Protein AF-A0A927X6R3-F1 (afdb_monomer_lite)

Secondary structure (DSSP, 8-state):
-PPPP---------HHHHHHHTTS--HHHHHHHHHHHTT-HHHHHHHHHHHHHHSTT-HHHHHHHHHHHHHTT-HHHHHHHHHHHHHHHHH-HHHH-GGGTHHHHHHHHHHHHHHHHHHHHTT-HHHHHHHHHHHHHHHH-STT---HHHHHHHHHHTT---------SHHHHHHHS--HHHHHHHHGGGB--TT----TT-EEE-TT--HHHHHHHHHHH-S-S--B--SSSEEEEEEEEEEEEEETTEEEEEEEEEEETTS--EEEEEEES--TTS-EEE-GGGGS----------HHHHHHHHH---

Foldseek 3Di:
DDDDDDDDDDDDDDPVVLVVLQPDQPVVQLVVLLVCCVQALPVSLVSLVVRCVSHVVPLQSLLVNLQSCLQLPVLVVSVVSLVVSVVVCVVDVCLVDCPVDPVSLVSVLSSLLSVLLSCQLVVVLVCSLVSCVVCVCSNVVDPPDDCPLSNLQSCLSVVNDDDPPPPVDLSSCCSNPNDPVSQVVVAVVQADDPPDDDDLAGFHFYPPQPCVLVVVVLLVCPPDPQWTSPDRFKIKAKEFQAQGTDHSNHTARMKIWIAGRPDSRTSYMTGDPSCPNGRHHYPNVVVPDPPPPPPPQDPVSVVCVVPVDD

Radius of gyration: 26.1 Å; chains: 1; bounding box: 81×48×80 Å

pLDDT: mean 82.1, std 18.35, range [30.69, 98.0]

Sequence (310 aa):
MSKKSYRKNHGKVPAKEQKAKNRFFNNDYYSNILKQGSLDPFNSIILLEEYVRTYYNDIYSYCSYASLLITVGRFDEAKKVLDELQREVENNKKYNSLDDGIRGDTLLKNLLFIKLRYYIYSGHYEEAYNFILENEYILCEKKGVSLLTEKLFCSKKIGVEHEKEKFDRYLYRQIVEYSEKDFLEHIKRHFQSTKEVINTSESLFYFEFPFERVYENVKNSIPGKEKLFDGIIEDNYYFKYDNCGKTNGVNTNYFVVKVFHDSSDIITMYPFIGADTLPYIDINYLKEEEKPRVRRLSQIDKFNQRYGKK

Structure (mmCIF, N/CA/C/O backbone):
data_AF-A0A927X6R3-F1
#
_entry.id   AF-A0A927X6R3-F1
#
loop_
_atom_site.group_PDB
_atom_site.id
_atom_site.type_symbol
_atom_site.label_atom_id
_atom_site.label_alt_id
_atom_site.label_comp_id
_atom_site.label_asym_id
_atom_site.label_entity_id
_atom_site.label_seq_id
_atom_site.pdbx_PDB_ins_code
_atom_site.Cartn_x
_atom_site.Cartn_y
_atom_site.Cartn_z
_atom_site.occupancy
_atom_site.B_iso_or_equiv
_atom_site.auth_seq_id
_atom_site.auth_comp_id
_atom_site.auth_asym_id
_atom_site.auth_atom_id
_atom_site.pdbx_PDB_model_num
ATOM 1 N N . MET A 1 1 ? 26.135 -24.365 -32.139 1.00 34.81 1 MET A N 1
ATOM 2 C CA . MET A 1 1 ? 24.750 -24.890 -32.183 1.00 34.81 1 MET A CA 1
ATOM 3 C C . MET A 1 1 ? 23.809 -23.791 -31.707 1.00 34.81 1 MET A C 1
ATOM 5 O O . MET A 1 1 ? 23.988 -23.283 -30.610 1.00 34.81 1 MET A O 1
ATOM 9 N N . SER A 1 2 ? 22.915 -23.338 -32.588 1.00 30.72 2 SER A N 1
ATOM 10 C CA . SER A 1 2 ? 22.104 -22.119 -32.439 1.00 30.72 2 SER A CA 1
ATOM 11 C C . SER A 1 2 ? 20.861 -22.346 -31.563 1.00 30.72 2 SER A C 1
ATOM 13 O O . SER A 1 2 ? 20.109 -23.294 -31.793 1.00 30.72 2 SER A O 1
ATOM 15 N N . LYS A 1 3 ? 20.654 -21.470 -30.565 1.00 30.69 3 LYS A N 1
ATOM 16 C CA . LYS A 1 3 ? 19.476 -21.419 -29.683 1.00 30.69 3 LYS A CA 1
ATOM 17 C C . LYS A 1 3 ? 18.321 -20.711 -30.407 1.00 30.69 3 LYS A C 1
ATOM 19 O O . LYS A 1 3 ? 18.431 -19.541 -30.762 1.00 30.69 3 LYS A O 1
ATOM 24 N N . LYS A 1 4 ? 17.203 -21.415 -30.608 1.00 30.89 4 LYS A N 1
ATOM 25 C CA . LYS A 1 4 ? 15.942 -20.849 -31.110 1.00 30.89 4 LYS A CA 1
ATOM 26 C C . LYS A 1 4 ? 15.233 -20.068 -29.997 1.00 30.89 4 LYS A C 1
ATOM 28 O O . LYS A 1 4 ? 14.902 -20.630 -28.959 1.00 30.89 4 LYS A O 1
ATOM 33 N N . SER A 1 5 ? 14.994 -18.785 -30.261 1.00 31.17 5 SER A N 1
ATOM 34 C CA . SER A 1 5 ? 14.117 -17.882 -29.511 1.00 31.17 5 SER A CA 1
ATOM 35 C C . SER A 1 5 ? 12.645 -18.181 -29.834 1.00 31.17 5 SER A C 1
ATOM 37 O O . SER A 1 5 ? 12.286 -18.437 -30.988 1.00 31.17 5 SER A O 1
ATOM 39 N N . TYR A 1 6 ? 11.799 -18.177 -28.803 1.00 30.97 6 TYR A N 1
ATOM 40 C CA . TYR A 1 6 ? 10.353 -18.348 -28.904 1.00 30.97 6 TYR A CA 1
ATOM 41 C C . TYR A 1 6 ? 9.715 -17.140 -29.612 1.00 30.97 6 TYR A C 1
ATOM 43 O O . TYR A 1 6 ? 9.408 -16.123 -29.000 1.00 30.97 6 TYR A O 1
ATOM 51 N N . ARG A 1 7 ? 9.454 -17.273 -30.916 1.00 32.81 7 ARG A N 1
ATOM 52 C CA . ARG A 1 7 ? 8.426 -16.505 -31.634 1.00 32.81 7 ARG A CA 1
ATOM 53 C C . ARG A 1 7 ? 7.411 -17.494 -32.193 1.00 32.81 7 ARG A C 1
ATOM 55 O O . ARG A 1 7 ? 7.717 -18.215 -33.141 1.00 32.81 7 ARG A O 1
ATOM 62 N N . LYS A 1 8 ? 6.210 -17.544 -31.614 1.00 35.97 8 LYS A N 1
ATOM 63 C CA . LYS A 1 8 ? 5.059 -18.209 -32.241 1.00 35.97 8 LYS A CA 1
ATOM 64 C C . LYS A 1 8 ? 4.221 -17.168 -32.983 1.00 35.97 8 LYS A C 1
ATOM 66 O O . LYS A 1 8 ? 3.823 -16.156 -32.422 1.00 35.97 8 LYS A O 1
ATOM 71 N N . ASN A 1 9 ? 4.028 -17.444 -34.270 1.00 36.44 9 ASN A N 1
ATOM 72 C CA . ASN A 1 9 ? 3.242 -16.689 -35.241 1.00 36.44 9 ASN A CA 1
ATOM 73 C C . ASN A 1 9 ? 1.745 -16.730 -34.919 1.00 36.44 9 ASN A C 1
ATOM 75 O O . ASN A 1 9 ? 1.208 -17.829 -34.831 1.00 36.44 9 ASN A O 1
ATOM 79 N N . HIS A 1 10 ? 1.064 -15.581 -34.951 1.00 36.50 10 HIS A N 1
ATOM 80 C CA . HIS A 1 10 ? -0.357 -15.499 -35.308 1.00 36.50 10 HIS A CA 1
ATOM 81 C C . HIS A 1 10 ? -0.628 -14.217 -36.119 1.00 36.50 10 HIS A C 1
ATOM 83 O O . HIS A 1 10 ? -0.241 -13.134 -35.700 1.00 36.50 10 HIS A O 1
ATOM 89 N N . GLY A 1 11 ? -1.257 -14.376 -37.294 1.00 35.94 11 GLY A N 1
ATOM 90 C CA . GLY A 1 11 ? -1.896 -13.325 -38.105 1.00 35.94 11 GLY A CA 1
ATOM 91 C C . GLY A 1 11 ? -0.986 -12.242 -38.704 1.00 35.94 11 GLY A C 1
ATOM 92 O O . GLY A 1 11 ? -0.657 -11.263 -38.046 1.00 35.94 11 GLY A O 1
ATOM 93 N N . LYS A 1 12 ? -0.626 -12.352 -39.992 1.00 35.78 12 LYS A N 1
ATOM 94 C CA . LYS A 1 12 ? 0.080 -11.280 -40.719 1.00 35.78 12 LYS A CA 1
ATOM 95 C C . LYS A 1 12 ? -0.854 -10.086 -40.965 1.00 35.78 12 LYS A C 1
ATOM 97 O O . LYS A 1 12 ? -1.583 -10.072 -41.951 1.00 35.78 12 LYS A O 1
ATOM 102 N N . VAL A 1 13 ? -0.777 -9.073 -40.107 1.00 42.06 13 VAL A N 1
ATOM 103 C CA . VAL A 1 13 ? -1.207 -7.701 -40.424 1.00 42.06 13 VAL A CA 1
ATOM 104 C C . VAL A 1 13 ? -0.116 -7.052 -41.300 1.00 42.06 13 VAL A C 1
ATOM 106 O O . VAL A 1 13 ? 1.070 -7.323 -41.078 1.00 42.06 13 VAL A O 1
ATOM 109 N N . PRO A 1 14 ? -0.441 -6.244 -42.328 1.00 38.34 14 PRO A N 1
ATOM 110 C CA . PRO A 1 14 ? 0.564 -5.694 -43.236 1.00 38.34 14 PRO A CA 1
ATOM 111 C C . PRO A 1 14 ? 1.607 -4.837 -42.499 1.00 38.34 14 PRO A C 1
ATOM 113 O O . PRO A 1 14 ? 1.281 -3.875 -41.806 1.00 38.34 14 PRO A O 1
ATOM 116 N N . ALA A 1 15 ? 2.893 -5.132 -42.716 1.00 47.66 15 ALA A N 1
ATOM 117 C CA . ALA A 1 15 ? 4.040 -4.518 -42.031 1.00 47.66 15 ALA A CA 1
ATOM 118 C C . ALA A 1 15 ? 4.150 -2.978 -42.149 1.00 47.66 15 ALA A C 1
ATOM 120 O O . ALA A 1 15 ? 4.951 -2.360 -41.444 1.00 47.66 15 ALA A O 1
ATOM 121 N N . LYS A 1 16 ? 3.371 -2.345 -43.038 1.00 38.88 16 LYS A N 1
ATOM 122 C CA . LYS A 1 16 ? 3.297 -0.882 -43.182 1.00 38.88 16 LYS A CA 1
ATOM 123 C C . LYS A 1 16 ? 2.342 -0.228 -42.173 1.00 38.88 16 LYS A C 1
ATOM 125 O O . LYS A 1 16 ? 2.676 0.842 -41.676 1.00 38.88 16 LYS A O 1
ATOM 130 N N . GLU A 1 17 ? 1.237 -0.874 -41.799 1.00 37.38 17 GLU A N 1
ATOM 131 C CA . GLU A 1 17 ? 0.319 -0.356 -40.766 1.00 37.38 17 GLU A CA 1
ATOM 132 C C . GLU A 1 17 ? 0.893 -0.533 -39.355 1.00 37.38 17 GLU A C 1
ATOM 134 O O . GLU A 1 17 ? 0.762 0.349 -38.507 1.00 37.38 17 GLU A O 1
ATOM 139 N N . GLN A 1 18 ? 1.638 -1.619 -39.129 1.00 41.94 18 GLN A N 1
ATOM 140 C CA . GLN A 1 18 ? 2.300 -1.883 -37.849 1.00 41.94 18 GLN A CA 1
ATOM 141 C C . GLN A 1 18 ? 3.466 -0.913 -37.578 1.00 41.94 18 GLN A C 1
ATOM 143 O O . GLN A 1 18 ? 3.707 -0.524 -36.442 1.00 41.94 18 GLN A O 1
ATOM 148 N N . LYS A 1 19 ? 4.153 -0.431 -38.625 1.00 39.81 19 LYS A N 1
ATOM 149 C CA . LYS A 1 19 ? 5.193 0.608 -38.500 1.00 39.81 19 LYS A CA 1
ATOM 150 C C . LYS A 1 19 ? 4.639 2.014 -38.243 1.00 39.81 19 LYS A C 1
ATOM 152 O O . LYS A 1 19 ? 5.366 2.837 -37.693 1.00 39.81 19 LYS A O 1
ATOM 157 N N . ALA A 1 20 ? 3.396 2.299 -38.633 1.00 40.94 20 ALA A N 1
ATOM 158 C CA . ALA A 1 20 ? 2.789 3.621 -38.464 1.00 40.94 20 ALA A CA 1
ATOM 159 C C . ALA A 1 20 ? 2.240 3.843 -37.042 1.00 40.94 20 ALA A C 1
ATOM 161 O O . ALA A 1 20 ? 2.392 4.939 -36.507 1.00 40.94 20 ALA A O 1
ATOM 162 N N . LYS A 1 21 ? 1.695 2.801 -36.392 1.00 44.75 21 LYS A N 1
ATOM 163 C CA . LYS A 1 21 ? 1.257 2.857 -34.980 1.00 44.75 21 LYS A CA 1
ATOM 164 C C . LYS A 1 21 ? 2.414 2.879 -33.965 1.00 44.75 21 LYS A C 1
ATOM 166 O O . LYS A 1 21 ? 2.228 3.343 -32.849 1.00 44.75 21 LYS A O 1
ATOM 171 N N . ASN A 1 22 ? 3.614 2.455 -34.371 1.00 49.47 22 ASN A N 1
ATOM 172 C CA . ASN A 1 22 ? 4.786 2.295 -33.496 1.00 49.47 22 ASN A CA 1
ATOM 173 C C . ASN A 1 22 ? 5.692 3.537 -33.380 1.00 49.47 22 ASN A C 1
ATOM 175 O O . ASN A 1 22 ? 6.775 3.439 -32.806 1.00 49.47 22 ASN A O 1
ATOM 179 N N . ARG A 1 23 ? 5.323 4.692 -33.955 1.00 52.22 23 ARG A N 1
ATOM 180 C CA . ARG A 1 23 ? 6.185 5.892 -33.895 1.00 52.22 23 ARG A CA 1
ATOM 181 C C . ARG A 1 23 ? 5.982 6.756 -32.652 1.00 52.22 23 ARG A C 1
ATOM 183 O O . ARG A 1 23 ? 6.915 7.461 -32.285 1.00 52.22 23 ARG A O 1
ATOM 190 N N . PHE A 1 24 ? 4.817 6.693 -32.010 1.00 65.25 24 PHE A N 1
ATOM 191 C CA . PHE A 1 24 ? 4.504 7.508 -30.838 1.00 65.25 24 PHE A CA 1
ATOM 192 C C . PHE A 1 24 ? 3.741 6.676 -29.805 1.00 65.25 24 PHE A C 1
ATOM 194 O O . PHE A 1 24 ? 2.786 5.981 -30.152 1.00 65.25 24 PHE A O 1
ATOM 201 N N . PHE A 1 25 ? 4.184 6.740 -28.550 1.00 81.19 25 PHE A N 1
ATOM 202 C CA . PHE A 1 25 ? 3.486 6.142 -27.413 1.00 81.19 25 PHE A CA 1
ATOM 203 C C . PHE A 1 25 ? 2.136 6.828 -27.205 1.00 81.19 25 PHE A C 1
ATOM 205 O O . PHE A 1 25 ? 2.021 8.046 -27.373 1.00 81.19 25 PHE A O 1
ATOM 212 N N . ASN A 1 26 ? 1.114 6.062 -26.826 1.00 83.88 26 ASN A N 1
ATOM 213 C CA . ASN A 1 26 ? -0.187 6.631 -26.487 1.00 83.88 26 ASN A CA 1
ATOM 214 C C . ASN A 1 26 ? -0.191 7.080 -25.017 1.00 83.88 26 ASN A C 1
ATOM 216 O O . ASN A 1 26 ? -0.738 6.407 -24.144 1.00 83.88 26 ASN A O 1
ATOM 220 N N . ASN A 1 27 ? 0.455 8.219 -24.758 1.00 84.62 27 ASN A N 1
ATOM 221 C CA . ASN A 1 27 ? 0.654 8.750 -23.406 1.00 84.62 27 ASN A CA 1
ATOM 222 C C . ASN A 1 27 ? -0.660 9.050 -22.670 1.00 84.62 27 ASN A C 1
ATOM 224 O O . ASN A 1 27 ? -0.714 8.894 -21.450 1.00 84.62 27 ASN A O 1
ATOM 228 N N . ASP A 1 28 ? -1.711 9.467 -23.383 1.00 87.06 28 ASP A N 1
ATOM 229 C CA . ASP A 1 28 ? -3.015 9.757 -22.775 1.00 87.06 28 ASP A CA 1
ATOM 230 C C . ASP A 1 28 ? -3.678 8.474 -22.279 1.00 87.06 28 ASP A C 1
ATOM 232 O O . ASP A 1 28 ? -4.147 8.408 -21.140 1.00 87.06 28 ASP A O 1
ATOM 236 N N . TYR A 1 29 ? -3.655 7.425 -23.105 1.00 88.62 29 TYR A N 1
ATOM 237 C CA . TYR A 1 29 ? -4.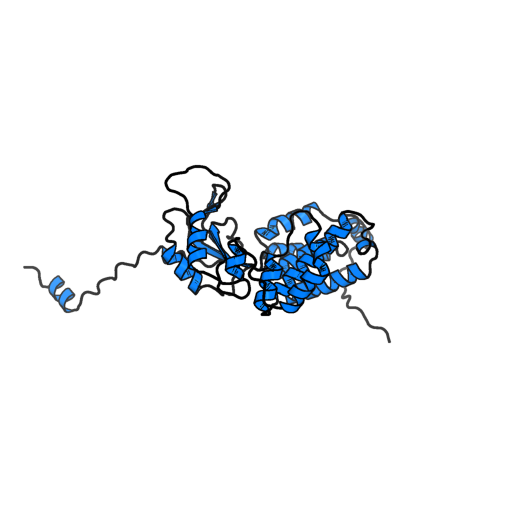160 6.117 -22.709 1.00 88.62 29 TYR A CA 1
ATOM 238 C C . TYR A 1 29 ? -3.359 5.546 -21.533 1.00 88.62 29 TYR A C 1
ATOM 240 O O . TYR A 1 29 ? -3.954 5.161 -20.529 1.00 88.62 29 TYR A O 1
ATOM 248 N N . TYR A 1 30 ? -2.025 5.599 -21.591 1.00 88.50 30 TYR A N 1
ATOM 249 C CA . TYR A 1 30 ? -1.163 5.185 -20.481 1.00 88.50 30 TYR A CA 1
ATOM 250 C C . TYR A 1 30 ? -1.450 5.959 -19.184 1.00 88.50 30 TYR A C 1
ATOM 252 O O . TYR A 1 30 ? -1.635 5.357 -18.129 1.00 88.50 30 TYR A O 1
ATOM 260 N N . SER A 1 31 ? -1.574 7.287 -19.255 1.00 87.94 31 SER A N 1
ATOM 261 C CA . SER A 1 31 ? -1.879 8.122 -18.084 1.00 87.94 31 SER A CA 1
ATOM 262 C C . SER A 1 31 ? -3.230 7.780 -17.461 1.00 87.94 31 SER A C 1
ATOM 264 O O . SER A 1 31 ? -3.373 7.831 -16.240 1.00 87.94 31 SER A O 1
ATOM 266 N N . ASN A 1 32 ? -4.222 7.424 -18.278 1.00 89.62 32 ASN A N 1
ATOM 267 C CA . ASN A 1 32 ? -5.529 6.995 -17.788 1.00 89.62 32 ASN A CA 1
ATOM 268 C C . ASN A 1 32 ? -5.453 5.640 -17.075 1.00 89.62 32 ASN A C 1
ATOM 270 O O . ASN A 1 32 ? -6.046 5.508 -16.005 1.00 89.62 32 ASN A O 1
ATOM 274 N N . ILE A 1 33 ? -4.672 4.686 -17.599 1.00 90.62 33 ILE A N 1
ATOM 275 C CA . ILE A 1 33 ? -4.408 3.410 -16.913 1.00 90.62 33 ILE A CA 1
ATOM 276 C C . ILE A 1 33 ? -3.786 3.673 -15.534 1.00 90.62 33 ILE A C 1
ATOM 278 O O . ILE A 1 33 ? -4.248 3.129 -14.535 1.00 90.62 33 ILE A O 1
ATOM 282 N N . LEU A 1 34 ? -2.782 4.554 -15.445 1.00 89.12 34 LEU A N 1
ATOM 283 C CA . LEU A 1 34 ? -2.132 4.861 -14.164 1.00 89.12 34 LEU A CA 1
ATOM 284 C C . LEU A 1 34 ? -3.073 5.518 -13.150 1.00 89.12 34 LEU A C 1
ATOM 286 O O . LEU A 1 34 ? -3.028 5.173 -11.972 1.00 89.12 34 LEU A O 1
ATOM 290 N N . LYS A 1 35 ? -3.934 6.442 -13.593 1.00 87.56 35 LYS A N 1
ATOM 291 C CA . LYS A 1 35 ? -4.949 7.064 -12.725 1.00 87.56 35 LYS A CA 1
ATOM 292 C C . LYS A 1 35 ? -5.947 6.039 -12.190 1.00 87.56 35 LYS A C 1
ATOM 294 O O . LYS A 1 35 ? -6.388 6.163 -11.053 1.00 87.56 35 LYS A O 1
ATOM 299 N N . GLN A 1 36 ? -6.304 5.044 -13.001 1.00 86.56 36 GLN A N 1
ATOM 300 C CA . GLN A 1 36 ? -7.177 3.957 -12.572 1.00 86.56 36 GLN A CA 1
ATOM 301 C C . GLN A 1 36 ? -6.463 2.994 -11.616 1.00 86.56 36 GLN A C 1
ATOM 303 O O . GLN A 1 36 ? -7.116 2.443 -10.738 1.00 86.56 36 GLN A O 1
ATOM 308 N N . GLY A 1 37 ? -5.140 2.840 -11.718 1.00 83.31 37 GLY A N 1
ATOM 309 C CA . GLY A 1 37 ? -4.358 1.891 -10.919 1.00 83.31 37 GLY A CA 1
ATOM 310 C C . GLY A 1 37 ? -4.508 2.029 -9.404 1.00 83.31 37 GLY A C 1
ATOM 311 O O . GLY A 1 37 ? -4.449 1.023 -8.708 1.00 83.31 37 GLY A O 1
ATOM 312 N N . SER A 1 38 ? -4.747 3.238 -8.887 1.00 76.75 38 SER A N 1
ATOM 313 C CA . SER A 1 38 ? -4.988 3.454 -7.452 1.00 76.75 38 SER A CA 1
ATOM 314 C C . SER A 1 38 ? -6.401 3.084 -6.991 1.00 76.75 38 SER A C 1
ATOM 316 O O . SER A 1 38 ? -6.632 2.975 -5.792 1.00 76.75 38 SER A O 1
ATOM 318 N N . LEU A 1 39 ? -7.350 2.958 -7.919 1.00 84.75 39 LEU A N 1
ATOM 319 C CA . LEU A 1 39 ? -8.751 2.632 -7.638 1.00 84.75 39 LEU A CA 1
ATOM 320 C C . LEU A 1 39 ? -9.039 1.166 -7.954 1.00 84.75 39 LEU A C 1
ATOM 322 O O . LEU A 1 39 ? -9.622 0.470 -7.144 1.00 84.75 39 LEU A O 1
ATOM 326 N N . ASP A 1 40 ? -8.571 0.694 -9.106 1.00 91.00 40 ASP A N 1
ATOM 327 C CA . ASP A 1 40 ? -8.775 -0.659 -9.609 1.00 91.00 40 ASP A CA 1
ATOM 328 C C . ASP A 1 40 ? -7.442 -1.203 -10.160 1.00 91.00 40 ASP A C 1
ATOM 330 O O . ASP A 1 40 ? -7.186 -1.181 -11.377 1.00 91.00 40 ASP A O 1
ATOM 334 N N . PRO A 1 41 ? -6.535 -1.646 -9.267 1.00 92.81 41 PRO A N 1
ATOM 335 C CA . PRO A 1 41 ? -5.230 -2.156 -9.667 1.00 92.81 41 PRO A CA 1
ATOM 336 C C . PRO A 1 41 ? -5.352 -3.434 -10.507 1.00 92.81 41 PRO A C 1
ATOM 338 O O . PRO A 1 41 ? -4.536 -3.652 -11.401 1.00 92.81 41 PRO A O 1
ATOM 341 N N . PHE A 1 42 ? -6.384 -4.254 -10.287 1.00 93.00 42 PHE A N 1
ATOM 342 C CA . PHE A 1 42 ? -6.576 -5.521 -10.997 1.00 93.00 42 PHE A CA 1
ATOM 343 C C . PHE A 1 42 ? -6.903 -5.305 -12.474 1.00 93.00 42 PHE A C 1
ATOM 345 O O . PHE A 1 42 ? -6.236 -5.884 -13.336 1.00 93.00 42 PHE A O 1
ATOM 352 N N . ASN A 1 43 ? -7.869 -4.438 -12.788 1.00 93.44 43 ASN A N 1
ATOM 353 C CA . ASN A 1 43 ? -8.166 -4.104 -14.179 1.00 93.44 43 ASN A CA 1
ATOM 354 C C . ASN A 1 43 ? -7.015 -3.326 -14.829 1.00 93.44 43 ASN A C 1
ATOM 356 O O . ASN A 1 43 ? -6.675 -3.562 -15.990 1.00 93.44 43 ASN A O 1
ATOM 360 N N . SER A 1 44 ? -6.361 -2.440 -14.074 1.00 94.56 44 SER A N 1
ATOM 361 C CA . SER A 1 44 ? -5.231 -1.656 -14.587 1.00 94.56 44 SER A CA 1
ATOM 362 C C . SER A 1 44 ? -4.058 -2.535 -15.018 1.00 94.56 44 SER A C 1
ATOM 364 O O . SER A 1 44 ? -3.408 -2.223 -16.012 1.00 94.56 44 SER A O 1
ATOM 366 N N . ILE A 1 45 ? -3.818 -3.666 -14.347 1.00 95.56 45 ILE A N 1
ATOM 367 C CA . ILE A 1 45 ? -2.818 -4.658 -14.774 1.00 95.56 45 ILE A CA 1
ATOM 368 C C . ILE A 1 45 ? -3.166 -5.245 -16.143 1.00 95.56 45 ILE A C 1
ATOM 370 O O . ILE A 1 45 ? -2.275 -5.365 -16.978 1.00 95.56 45 ILE A O 1
ATOM 374 N N . ILE A 1 46 ? -4.435 -5.583 -16.392 1.00 94.88 46 ILE A N 1
ATOM 375 C CA . ILE A 1 46 ? -4.880 -6.149 -17.678 1.00 94.88 46 ILE A CA 1
ATOM 376 C C . ILE A 1 46 ? -4.658 -5.132 -18.804 1.00 94.88 46 ILE A C 1
ATOM 378 O O . ILE A 1 46 ? -4.059 -5.458 -19.831 1.00 94.88 46 ILE A O 1
ATOM 382 N N . LEU A 1 47 ? -5.090 -3.885 -18.591 1.00 95.00 47 LEU A N 1
ATOM 383 C CA . LEU A 1 47 ? -4.917 -2.804 -19.565 1.00 95.00 47 LEU A CA 1
ATOM 384 C C . LEU A 1 47 ? -3.437 -2.500 -19.818 1.00 95.00 47 LEU A C 1
ATOM 386 O O . LEU A 1 47 ? -3.018 -2.287 -20.958 1.00 95.00 47 LEU A O 1
ATOM 390 N N . LEU A 1 48 ? -2.627 -2.497 -18.759 1.00 94.31 48 LEU A N 1
ATOM 391 C CA . LEU A 1 48 ? -1.205 -2.218 -18.873 1.00 94.31 48 LEU A CA 1
ATOM 392 C C . LEU A 1 48 ? -0.454 -3.365 -19.554 1.00 94.31 48 LEU A C 1
ATOM 394 O O . LEU A 1 48 ? 0.458 -3.102 -20.330 1.00 94.31 48 LEU A O 1
ATOM 398 N N . GLU A 1 49 ? -0.869 -4.616 -19.347 1.00 93.94 49 GLU A N 1
ATOM 399 C CA . GLU A 1 49 ? -0.330 -5.774 -20.063 1.00 93.94 49 GLU A CA 1
ATOM 400 C C . GLU A 1 49 ? -0.578 -5.673 -21.580 1.00 93.94 49 GLU A C 1
ATOM 402 O O . GLU A 1 49 ? 0.322 -5.932 -22.385 1.00 93.94 49 GLU A O 1
ATOM 407 N N . GLU A 1 50 ? -1.774 -5.251 -21.998 1.00 92.31 50 GLU A N 1
ATOM 408 C CA . GLU A 1 50 ? -2.069 -4.986 -23.413 1.00 92.31 50 GLU A CA 1
ATOM 409 C C . GLU A 1 50 ? -1.227 -3.820 -23.959 1.00 92.31 50 GLU A C 1
ATOM 411 O O . GLU A 1 50 ? -0.672 -3.899 -25.066 1.00 92.31 50 GLU A O 1
ATOM 416 N N . TYR A 1 51 ? -1.080 -2.758 -23.163 1.00 93.25 51 TYR A N 1
ATOM 417 C CA . TYR A 1 51 ? -0.278 -1.594 -23.522 1.00 93.25 51 TYR A CA 1
ATOM 418 C C . TYR A 1 51 ? 1.193 -1.963 -23.750 1.00 93.25 51 TYR A C 1
ATOM 420 O O . TYR A 1 51 ? 1.720 -1.671 -24.824 1.00 93.25 51 TYR A O 1
ATOM 428 N N . VAL A 1 52 ? 1.849 -2.645 -22.801 1.00 91.50 52 VAL A N 1
ATOM 429 C CA . VAL A 1 52 ? 3.279 -3.002 -22.913 1.00 91.50 52 VAL A CA 1
ATOM 430 C C . VAL A 1 52 ? 3.534 -3.977 -24.066 1.00 91.50 52 VAL A C 1
ATOM 432 O O . VAL A 1 52 ? 4.573 -3.905 -24.717 1.00 91.50 52 VAL A O 1
ATOM 435 N N . ARG A 1 53 ? 2.570 -4.849 -24.399 1.00 89.06 53 ARG A N 1
ATOM 436 C CA . ARG A 1 53 ? 2.652 -5.721 -25.588 1.00 89.06 53 ARG A CA 1
ATOM 437 C C . ARG A 1 53 ? 2.594 -4.926 -26.892 1.00 89.06 53 ARG A C 1
ATOM 439 O O . ARG A 1 53 ? 3.264 -5.284 -27.862 1.00 89.06 53 ARG A O 1
ATOM 446 N N . THR A 1 54 ? 1.795 -3.862 -26.920 1.00 89.69 54 THR A N 1
ATOM 447 C CA . THR A 1 54 ? 1.636 -2.988 -28.090 1.00 89.69 54 THR A CA 1
ATOM 448 C C . THR A 1 54 ? 2.835 -2.050 -28.251 1.00 89.69 54 THR A C 1
ATOM 450 O O . THR A 1 54 ? 3.385 -1.927 -29.347 1.00 89.69 54 THR A O 1
ATOM 453 N N . TYR A 1 55 ? 3.279 -1.440 -27.152 1.00 87.31 55 TYR A N 1
ATOM 454 C CA . TYR A 1 55 ? 4.364 -0.461 -27.079 1.00 87.31 55 TYR A CA 1
ATOM 455 C C . TYR A 1 55 ? 5.586 -1.048 -26.361 1.00 87.31 55 TYR A C 1
ATOM 457 O O . TYR A 1 55 ? 6.078 -0.503 -25.379 1.00 87.31 55 TYR A O 1
ATOM 465 N N . TYR A 1 56 ? 6.104 -2.170 -26.867 1.00 84.62 56 TYR A N 1
ATOM 466 C CA . TYR A 1 56 ? 7.167 -2.952 -26.217 1.00 84.62 56 TYR A CA 1
ATOM 467 C C . TYR A 1 56 ? 8.493 -2.205 -25.992 1.00 84.62 56 TYR A C 1
ATOM 469 O O . TYR A 1 56 ? 9.350 -2.691 -25.263 1.00 84.62 56 TYR A O 1
ATOM 477 N N . ASN A 1 57 ? 8.684 -1.051 -26.629 1.00 83.12 57 ASN A N 1
ATOM 478 C CA . ASN A 1 57 ? 9.841 -0.172 -26.470 1.00 83.12 57 ASN A CA 1
ATOM 479 C C . ASN A 1 57 ? 9.624 0.960 -25.443 1.00 83.12 57 ASN A C 1
ATOM 481 O O . ASN A 1 57 ? 10.534 1.766 -25.240 1.00 83.12 57 ASN A O 1
ATOM 485 N N . ASP A 1 58 ? 8.450 1.050 -24.811 1.00 85.88 58 ASP A N 1
ATOM 486 C CA . ASP A 1 58 ? 8.155 1.998 -23.731 1.00 85.88 58 ASP A CA 1
ATOM 487 C C . ASP A 1 58 ? 8.579 1.426 -22.369 1.00 85.88 58 ASP A C 1
ATOM 489 O O . ASP A 1 58 ? 7.774 0.885 -21.611 1.00 85.88 58 ASP A O 1
ATOM 493 N N . ILE A 1 59 ? 9.866 1.544 -22.044 1.00 85.44 59 ILE A N 1
ATOM 494 C CA . ILE A 1 59 ? 10.447 0.973 -20.815 1.00 85.44 59 ILE A CA 1
ATOM 495 C C . ILE A 1 59 ? 9.795 1.539 -19.538 1.00 85.44 59 ILE A C 1
ATOM 497 O O . ILE A 1 59 ? 9.654 0.826 -18.547 1.00 85.44 59 ILE A O 1
ATOM 501 N N . TYR A 1 60 ? 9.314 2.787 -19.558 1.00 85.44 60 TYR A N 1
ATOM 502 C CA . TYR A 1 60 ? 8.647 3.391 -18.398 1.00 85.44 60 TYR A CA 1
ATOM 503 C C . TYR A 1 60 ? 7.341 2.675 -18.046 1.00 85.44 60 TYR A C 1
ATOM 505 O O . TYR A 1 60 ? 7.011 2.535 -16.866 1.00 85.44 60 TYR A O 1
ATOM 513 N N . SER A 1 61 ? 6.608 2.200 -19.054 1.00 89.81 61 SER A N 1
ATOM 514 C CA . SER A 1 61 ? 5.352 1.479 -18.837 1.00 89.81 61 SER A CA 1
ATOM 515 C C . SER A 1 61 ? 5.557 0.129 -18.138 1.00 89.81 61 SER A C 1
ATOM 517 O O . SER A 1 61 ? 4.749 -0.249 -17.288 1.00 89.81 61 SER A O 1
ATOM 519 N N . TYR A 1 62 ? 6.688 -0.541 -18.381 1.00 92.38 62 TYR A N 1
ATOM 520 C CA . TYR A 1 62 ? 7.061 -1.765 -17.670 1.00 92.38 62 TYR A CA 1
ATOM 521 C C . TYR A 1 62 ? 7.359 -1.518 -16.183 1.00 92.38 62 TYR A C 1
ATOM 523 O O . TYR A 1 62 ? 7.038 -2.375 -15.360 1.00 92.38 62 TYR A O 1
ATOM 531 N N . CYS A 1 63 ? 7.907 -0.354 -15.803 1.00 91.88 63 CYS A N 1
ATOM 532 C CA . CYS A 1 63 ? 8.068 0.005 -14.387 1.00 91.88 63 CYS A CA 1
ATOM 533 C C . CYS A 1 63 ? 6.706 0.071 -13.682 1.00 91.88 63 CYS A C 1
ATOM 535 O O . CYS A 1 63 ? 6.503 -0.558 -12.644 1.00 91.88 63 CYS A O 1
ATOM 537 N N . SER A 1 64 ? 5.739 0.776 -14.269 1.00 93.00 64 SER A N 1
ATOM 538 C CA . SER A 1 64 ? 4.376 0.827 -13.724 1.00 93.00 64 SER A CA 1
ATOM 539 C C . SER A 1 64 ? 3.712 -0.549 -13.685 1.00 93.00 64 SER A C 1
ATOM 541 O O . SER A 1 64 ? 3.000 -0.856 -12.732 1.00 93.00 64 SER A O 1
ATOM 543 N N . TYR A 1 65 ? 3.990 -1.400 -14.675 1.00 95.94 65 TYR A N 1
ATOM 544 C CA . TYR A 1 65 ? 3.464 -2.761 -14.721 1.00 95.94 65 TYR A CA 1
ATOM 545 C C . TYR A 1 65 ? 4.000 -3.619 -13.578 1.00 95.94 65 TYR A C 1
ATOM 547 O O . TYR A 1 65 ? 3.213 -4.181 -12.818 1.00 95.94 65 TYR A O 1
ATOM 555 N N . ALA A 1 66 ? 5.320 -3.640 -13.379 1.00 96.75 66 ALA A N 1
ATOM 556 C CA . ALA A 1 66 ? 5.938 -4.321 -12.244 1.00 96.75 66 ALA A CA 1
ATOM 557 C C . ALA A 1 66 ? 5.419 -3.782 -10.900 1.00 96.75 66 ALA A C 1
ATOM 559 O O . ALA A 1 66 ? 5.105 -4.557 -10.001 1.00 96.75 66 ALA A O 1
ATOM 560 N N . SER A 1 67 ? 5.273 -2.460 -10.784 1.00 95.44 67 SER A N 1
ATOM 561 C CA . SER A 1 67 ? 4.747 -1.800 -9.586 1.00 95.44 67 SER A CA 1
ATOM 562 C C . SER A 1 67 ? 3.334 -2.273 -9.223 1.00 95.44 67 SER A C 1
ATOM 564 O O . SER A 1 67 ? 3.085 -2.593 -8.061 1.00 95.44 67 SER A O 1
ATOM 566 N N . LEU A 1 68 ? 2.425 -2.361 -10.204 1.00 96.00 68 LEU A N 1
ATOM 567 C CA . LEU A 1 68 ? 1.059 -2.846 -9.984 1.00 96.00 68 LEU A CA 1
ATOM 568 C C . LEU A 1 68 ? 1.015 -4.348 -9.686 1.00 96.00 68 LEU A C 1
ATOM 570 O O . LEU A 1 68 ? 0.255 -4.766 -8.814 1.00 96.00 68 LEU A O 1
ATOM 574 N N . LEU A 1 69 ? 1.846 -5.154 -10.359 1.00 97.50 69 LEU A N 1
ATOM 575 C CA . LEU A 1 69 ? 1.973 -6.584 -10.059 1.00 97.50 69 LEU A CA 1
ATOM 576 C C . LEU A 1 69 ? 2.379 -6.811 -8.595 1.00 97.50 69 LEU A C 1
ATOM 578 O O . LEU A 1 69 ? 1.795 -7.671 -7.941 1.00 97.50 69 LEU A O 1
ATOM 582 N N . ILE A 1 70 ? 3.316 -6.014 -8.065 1.00 97.75 70 ILE A N 1
ATOM 583 C CA . ILE A 1 70 ? 3.682 -6.036 -6.639 1.00 97.75 70 ILE A CA 1
ATOM 584 C C . ILE A 1 70 ? 2.482 -5.653 -5.773 1.00 97.75 70 ILE A C 1
ATOM 586 O O . ILE A 1 70 ? 2.161 -6.398 -4.854 1.00 97.75 70 ILE A O 1
ATOM 590 N N . THR A 1 71 ? 1.782 -4.556 -6.090 1.00 96.00 71 THR A N 1
ATOM 591 C CA . THR A 1 71 ? 0.623 -4.079 -5.312 1.00 96.00 71 THR A CA 1
ATOM 592 C C . THR A 1 71 ? -0.450 -5.155 -5.119 1.00 96.00 71 THR A C 1
ATOM 594 O O . THR A 1 71 ? -1.032 -5.242 -4.040 1.00 96.00 71 THR A O 1
ATOM 597 N N . VAL A 1 72 ? -0.685 -6.008 -6.121 1.00 95.50 72 VAL A N 1
ATOM 598 C CA . VAL A 1 72 ? -1.664 -7.112 -6.033 1.00 95.50 72 VAL A CA 1
ATOM 599 C C . VAL A 1 72 ? -1.059 -8.460 -5.608 1.00 95.50 72 VAL A C 1
ATOM 601 O O . VAL A 1 72 ? -1.744 -9.479 -5.651 1.00 95.50 72 VAL A O 1
ATOM 604 N N . GLY A 1 73 ? 0.226 -8.505 -5.242 1.00 95.50 73 GLY A N 1
ATOM 605 C CA . GLY A 1 73 ? 0.894 -9.714 -4.748 1.00 95.50 73 GLY A CA 1
ATOM 606 C C . GLY A 1 73 ? 1.345 -10.718 -5.815 1.00 95.50 73 GLY A C 1
ATOM 607 O O . GLY A 1 73 ? 1.653 -11.864 -5.491 1.00 95.50 73 GLY A O 1
ATOM 608 N N . ARG A 1 74 ? 1.414 -10.331 -7.095 1.00 96.81 74 ARG A N 1
AT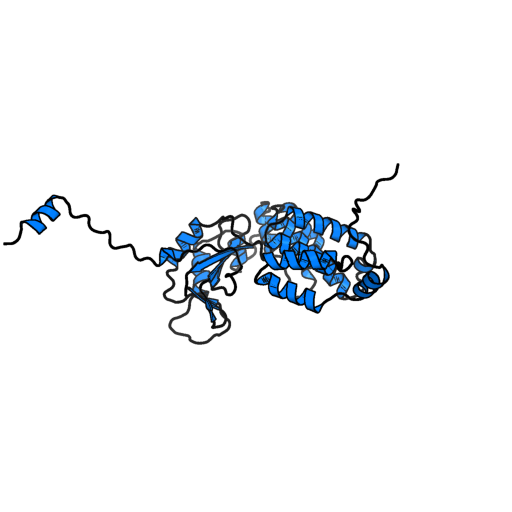OM 609 C CA . ARG A 1 74 ? 1.912 -11.177 -8.203 1.00 96.81 74 ARG A CA 1
ATOM 610 C C . ARG A 1 74 ? 3.443 -11.109 -8.307 1.00 96.81 74 ARG A C 1
ATOM 612 O O . ARG A 1 74 ? 3.998 -10.720 -9.338 1.00 96.81 74 ARG A O 1
ATOM 619 N N . PHE A 1 75 ? 4.135 -11.485 -7.230 1.00 96.62 75 PHE A N 1
ATOM 620 C CA . PHE A 1 75 ? 5.587 -11.296 -7.080 1.00 96.62 75 PHE A CA 1
ATOM 621 C C . PHE A 1 75 ? 6.433 -12.051 -8.112 1.00 96.62 75 PHE A C 1
ATOM 623 O O . PHE A 1 75 ? 7.401 -11.492 -8.626 1.00 96.62 75 PHE A O 1
ATOM 630 N N . ASP A 1 76 ? 6.057 -13.280 -8.475 1.00 97.19 76 ASP A N 1
ATOM 631 C CA . ASP A 1 76 ? 6.788 -14.067 -9.480 1.00 97.19 76 ASP A CA 1
ATOM 632 C C . ASP A 1 76 ? 6.776 -13.408 -10.864 1.00 97.19 76 ASP A C 1
ATOM 634 O O . ASP A 1 76 ? 7.735 -13.505 -11.632 1.00 97.19 76 ASP A O 1
ATOM 638 N N . GLU A 1 77 ? 5.676 -12.741 -11.202 1.00 97.50 77 GLU A N 1
ATOM 639 C CA . GLU A 1 77 ? 5.534 -12.028 -12.468 1.00 97.50 77 GLU A CA 1
ATOM 640 C C . GLU A 1 77 ? 6.247 -10.684 -12.417 1.00 97.50 77 GLU A C 1
ATOM 642 O O . GLU A 1 77 ? 6.984 -10.354 -13.347 1.00 97.50 77 GLU A O 1
ATOM 647 N N . ALA A 1 78 ? 6.117 -9.959 -11.301 1.00 97.69 78 ALA A N 1
ATOM 648 C CA . ALA A 1 78 ? 6.867 -8.732 -11.070 1.00 97.69 78 ALA A CA 1
ATOM 649 C C . ALA A 1 78 ? 8.380 -8.967 -11.191 1.00 97.69 78 ALA A C 1
ATOM 651 O O . ALA A 1 78 ? 9.059 -8.201 -11.874 1.00 97.69 78 ALA A O 1
ATOM 652 N N . LYS A 1 79 ? 8.901 -10.059 -10.611 1.00 97.44 79 LYS A N 1
ATOM 653 C CA . LYS A 1 79 ? 10.320 -10.430 -10.700 1.00 97.44 79 LYS A CA 1
ATOM 654 C C . LYS A 1 79 ? 10.781 -10.576 -12.149 1.00 97.44 79 LYS A C 1
ATOM 656 O O . LYS A 1 79 ? 11.783 -9.984 -12.532 1.00 97.44 79 LYS A O 1
ATOM 661 N N . LYS A 1 80 ? 10.027 -11.310 -12.976 1.00 96.38 80 LYS A N 1
ATOM 662 C CA . LYS A 1 80 ? 10.364 -11.512 -14.398 1.00 96.38 80 LYS A CA 1
ATOM 663 C C . LYS A 1 80 ? 10.448 -10.187 -15.151 1.00 96.38 80 LYS A C 1
ATOM 665 O O . LYS A 1 80 ? 11.400 -9.974 -15.897 1.00 96.38 80 LYS A O 1
ATOM 670 N N . VAL A 1 81 ? 9.477 -9.298 -14.928 1.00 96.25 81 VAL A N 1
ATOM 671 C CA . VAL A 1 81 ? 9.458 -7.964 -15.547 1.00 96.25 81 VAL A CA 1
ATOM 672 C C . VAL A 1 81 ? 10.653 -7.133 -15.076 1.00 96.25 81 VAL A C 1
ATOM 674 O O . VAL A 1 81 ? 11.312 -6.498 -15.895 1.00 96.25 81 VAL A O 1
ATOM 677 N N . LEU A 1 82 ? 10.977 -7.162 -13.780 1.00 95.75 82 LEU A N 1
ATOM 678 C CA . LEU A 1 82 ? 12.127 -6.447 -13.219 1.00 95.75 82 LEU A CA 1
ATOM 679 C C . LEU A 1 82 ? 13.466 -6.958 -13.768 1.00 95.75 82 LEU A C 1
ATOM 681 O O . LEU A 1 82 ? 14.323 -6.146 -14.113 1.00 95.75 82 LEU A O 1
ATOM 685 N N . ASP A 1 83 ? 13.634 -8.272 -13.907 1.00 93.94 83 ASP A N 1
ATOM 686 C CA . ASP A 1 83 ? 14.847 -8.882 -14.467 1.00 93.94 83 ASP A CA 1
ATOM 687 C C . ASP A 1 83 ? 15.031 -8.541 -15.958 1.00 93.94 83 ASP A C 1
ATOM 689 O O . ASP A 1 83 ? 16.154 -8.421 -16.457 1.00 93.94 83 ASP A O 1
ATOM 693 N N . GLU A 1 84 ? 13.940 -8.411 -16.715 1.00 91.06 84 GLU A N 1
ATOM 694 C CA . GLU A 1 84 ? 13.969 -7.929 -18.102 1.00 91.06 84 GLU A CA 1
ATOM 695 C C . GLU A 1 84 ? 14.299 -6.435 -18.175 1.00 91.06 84 GLU A C 1
ATOM 697 O O . GLU A 1 84 ? 15.215 -6.052 -18.902 1.00 91.06 84 GLU A O 1
ATOM 702 N N . LEU A 1 85 ? 13.629 -5.612 -17.365 1.00 90.25 85 LEU A N 1
ATOM 703 C CA . LEU A 1 85 ? 13.878 -4.173 -17.261 1.00 90.25 85 LEU A CA 1
ATOM 704 C C . LEU A 1 85 ? 15.333 -3.852 -16.914 1.00 90.25 85 LEU A C 1
ATOM 706 O O . LEU A 1 85 ? 15.949 -3.014 -17.569 1.00 90.25 85 LEU A O 1
ATOM 710 N N . GLN A 1 86 ? 15.885 -4.529 -15.906 1.00 88.88 86 GLN A N 1
ATOM 711 C CA . GLN A 1 86 ? 17.269 -4.344 -15.477 1.00 88.88 86 GLN A CA 1
ATOM 712 C C . GLN A 1 86 ? 18.239 -4.623 -16.631 1.00 88.88 86 GLN A C 1
ATOM 714 O O . GLN A 1 86 ? 19.106 -3.800 -16.918 1.00 88.88 86 GLN A O 1
ATOM 719 N N . ARG A 1 87 ? 18.049 -5.742 -17.344 1.00 87.88 87 ARG A N 1
ATOM 720 C CA . ARG A 1 87 ? 18.881 -6.098 -18.503 1.00 87.88 87 ARG A CA 1
ATOM 721 C C . ARG A 1 87 ? 18.776 -5.069 -19.624 1.00 87.88 87 ARG A C 1
ATOM 723 O O . ARG A 1 87 ? 19.785 -4.766 -20.254 1.00 87.88 87 ARG A O 1
ATOM 730 N N . GLU A 1 88 ? 17.588 -4.543 -19.905 1.00 85.69 88 GLU A N 1
ATOM 731 C CA . GLU A 1 88 ? 17.410 -3.509 -20.933 1.00 85.69 88 GLU A CA 1
ATOM 732 C C . GLU A 1 88 ? 18.107 -2.195 -20.553 1.00 85.69 88 GLU A C 1
ATOM 734 O O . GLU A 1 88 ? 18.780 -1.595 -21.394 1.00 85.69 88 GLU A O 1
ATOM 739 N N . VAL A 1 89 ? 18.008 -1.777 -19.287 1.00 83.06 89 VAL A N 1
ATOM 740 C CA . VAL A 1 89 ? 18.705 -0.587 -18.773 1.00 83.06 89 VAL A CA 1
ATOM 741 C C . VAL A 1 89 ? 20.222 -0.772 -18.872 1.00 83.06 89 VAL A C 1
ATOM 743 O O . VAL A 1 89 ? 20.897 0.045 -19.491 1.00 83.06 89 VAL A O 1
ATOM 746 N N . GLU A 1 90 ? 20.766 -1.888 -18.382 1.00 82.38 90 GLU A N 1
ATOM 747 C CA . GLU A 1 90 ? 22.209 -2.182 -18.419 1.00 82.38 90 GLU A CA 1
ATOM 748 C C . GLU A 1 90 ? 22.777 -2.252 -19.845 1.00 82.38 90 GLU A C 1
ATOM 750 O O . GLU A 1 90 ? 23.870 -1.747 -20.114 1.00 82.38 90 GLU A O 1
ATOM 755 N N . ASN A 1 91 ? 22.033 -2.837 -20.786 1.00 82.25 91 ASN A N 1
ATOM 756 C CA . ASN A 1 91 ? 22.495 -3.002 -22.166 1.00 82.25 91 ASN A CA 1
ATOM 757 C C . ASN A 1 91 ? 22.366 -1.731 -23.015 1.00 82.25 91 ASN A C 1
ATOM 759 O O . ASN A 1 91 ? 22.986 -1.635 -24.080 1.00 82.25 91 ASN A O 1
ATOM 763 N N . ASN A 1 92 ? 21.580 -0.747 -22.577 1.00 75.31 92 ASN A N 1
ATOM 764 C CA . ASN A 1 92 ? 21.311 0.447 -23.357 1.00 75.31 92 ASN A CA 1
ATOM 765 C C . ASN A 1 92 ? 21.904 1.688 -22.685 1.00 75.31 92 ASN A C 1
ATOM 767 O O . ASN A 1 92 ? 21.335 2.276 -21.768 1.00 75.31 92 ASN A O 1
ATOM 771 N N . LYS A 1 93 ? 23.052 2.129 -23.220 1.00 65.56 93 LYS A N 1
ATOM 772 C CA . LYS A 1 93 ? 23.820 3.287 -22.730 1.00 65.56 93 LYS A CA 1
ATOM 773 C C . LYS A 1 93 ? 22.987 4.562 -22.563 1.00 65.56 93 LYS A C 1
ATOM 775 O O . LYS A 1 93 ? 23.340 5.370 -21.716 1.00 65.56 93 LYS A O 1
ATOM 780 N N . LYS A 1 94 ? 21.887 4.710 -23.311 1.00 66.56 94 LYS A N 1
ATOM 781 C CA . LYS A 1 94 ? 20.951 5.837 -23.199 1.00 66.56 94 LYS A CA 1
ATOM 782 C C . LYS A 1 94 ? 20.342 5.975 -21.797 1.00 66.56 94 LYS A C 1
ATOM 784 O O . LYS A 1 94 ? 20.079 7.080 -21.349 1.00 66.56 94 LYS A O 1
ATOM 789 N N . TYR A 1 95 ? 20.112 4.860 -21.107 1.00 63.41 95 TYR A N 1
ATOM 790 C CA . TYR A 1 95 ? 19.533 4.862 -19.760 1.00 63.41 95 TYR A CA 1
ATOM 791 C C . TYR A 1 95 ? 20.594 4.842 -18.653 1.00 63.41 95 TYR A C 1
ATOM 793 O O . TYR A 1 95 ? 20.267 5.119 -17.506 1.00 63.41 95 TYR A O 1
ATOM 801 N N . ASN A 1 96 ? 21.852 4.549 -19.002 1.00 53.47 96 ASN A N 1
ATOM 802 C CA . ASN A 1 96 ? 22.983 4.491 -18.068 1.00 53.47 96 ASN A CA 1
ATOM 803 C C . ASN A 1 96 ? 23.797 5.785 -18.010 1.00 53.47 96 ASN A C 1
ATOM 805 O O . ASN A 1 96 ? 24.666 5.924 -17.152 1.00 53.47 96 ASN A O 1
ATOM 809 N N . SER A 1 97 ? 23.568 6.726 -18.924 1.00 50.81 97 SER A N 1
ATOM 810 C CA . SER A 1 97 ? 24.161 8.051 -18.828 1.00 50.81 97 SER A CA 1
ATOM 811 C C . SER A 1 97 ? 23.258 8.955 -17.991 1.00 50.81 97 SER A C 1
ATOM 813 O O . SER A 1 97 ? 22.208 9.381 -18.468 1.00 50.81 97 SER A O 1
ATOM 815 N N . LEU A 1 98 ? 23.737 9.344 -16.803 1.00 50.47 98 LEU A N 1
ATOM 816 C CA . LEU A 1 98 ? 23.279 10.543 -16.069 1.00 50.47 98 LEU A CA 1
ATOM 817 C C . LEU A 1 98 ? 23.326 11.820 -16.956 1.00 50.47 98 LEU A C 1
ATOM 819 O O . LEU A 1 98 ? 22.790 12.865 -16.613 1.00 50.47 98 LEU A O 1
ATOM 823 N N . ASP A 1 99 ? 23.975 11.723 -18.122 1.00 43.56 99 ASP A N 1
ATOM 824 C CA . ASP A 1 99 ? 24.160 12.758 -19.140 1.00 43.56 99 ASP A CA 1
ATOM 825 C C . ASP A 1 99 ? 22.913 13.010 -20.023 1.00 43.56 99 ASP A C 1
ATOM 827 O O . ASP A 1 99 ? 22.834 14.036 -20.693 1.00 43.56 99 ASP A O 1
ATOM 831 N N . ASP A 1 100 ? 21.900 12.125 -20.011 1.00 40.28 100 ASP A N 1
ATOM 832 C CA . ASP A 1 100 ? 20.653 12.293 -20.801 1.00 40.28 100 ASP A CA 1
ATOM 833 C C . ASP A 1 100 ? 19.621 13.220 -20.095 1.00 40.28 100 ASP A C 1
ATOM 835 O O . ASP A 1 100 ? 18.465 13.363 -20.518 1.00 40.28 100 ASP A O 1
ATOM 839 N N . GLY A 1 101 ? 20.040 13.878 -19.006 1.00 52.84 101 GLY A N 1
ATOM 840 C CA . GLY A 1 101 ? 19.250 14.816 -18.208 1.00 52.84 101 GLY A CA 1
ATOM 841 C C . GLY A 1 101 ? 18.140 14.162 -17.367 1.00 52.84 101 GLY A C 1
ATOM 842 O O . GLY A 1 101 ? 18.089 12.951 -17.176 1.00 52.84 101 GLY A O 1
ATOM 843 N N . ILE A 1 102 ? 17.182 14.987 -16.913 1.00 54.12 102 ILE A N 1
ATOM 844 C CA . ILE A 1 102 ? 16.104 14.695 -15.930 1.00 54.12 102 ILE A CA 1
ATOM 845 C C . ILE A 1 102 ? 15.359 13.351 -16.144 1.00 54.12 102 ILE A C 1
ATOM 847 O O . ILE A 1 102 ? 14.798 12.784 -15.202 1.00 54.12 102 ILE A O 1
ATOM 851 N N . ARG A 1 103 ? 15.288 12.828 -17.378 1.00 51.22 103 ARG A N 1
ATOM 852 C CA . ARG A 1 103 ? 14.491 11.634 -17.726 1.00 51.22 103 ARG A CA 1
ATOM 853 C C . ARG A 1 103 ? 15.203 10.300 -17.473 1.00 51.22 103 ARG A C 1
ATOM 855 O O . ARG A 1 103 ? 14.502 9.340 -17.137 1.00 51.22 103 ARG A O 1
ATOM 862 N N . GLY A 1 104 ? 16.529 10.232 -17.627 1.00 55.22 104 GLY A N 1
ATOM 863 C CA . GLY A 1 104 ? 17.324 9.027 -17.342 1.00 55.22 104 GLY A CA 1
ATOM 864 C C . GLY A 1 104 ? 17.310 8.705 -15.848 1.00 55.22 104 GLY A C 1
ATOM 865 O O . GLY A 1 104 ? 16.901 7.613 -15.449 1.00 55.22 104 GLY A O 1
ATOM 866 N N . ASP A 1 105 ? 17.572 9.726 -15.031 1.00 64.69 105 ASP A N 1
ATOM 867 C CA . ASP A 1 105 ? 17.535 9.657 -13.564 1.00 64.69 105 ASP A CA 1
ATOM 868 C C . ASP A 1 105 ? 16.165 9.208 -13.044 1.00 64.69 105 ASP A C 1
ATOM 870 O O . ASP A 1 105 ? 16.060 8.402 -12.121 1.00 64.69 105 ASP A O 1
ATOM 874 N N . THR A 1 106 ? 15.084 9.680 -13.678 1.00 76.06 106 THR A N 1
ATOM 875 C CA . THR A 1 106 ? 13.713 9.313 -13.294 1.00 76.06 106 THR A CA 1
ATOM 876 C C . THR A 1 106 ? 13.420 7.829 -13.547 1.00 76.06 106 THR A C 1
ATOM 878 O O . THR A 1 106 ? 12.751 7.199 -12.727 1.00 76.06 106 THR A O 1
ATOM 881 N N . LEU A 1 107 ? 13.911 7.247 -14.650 1.00 81.56 107 LEU A N 1
ATOM 882 C CA . LEU A 1 107 ? 13.701 5.823 -14.944 1.00 81.56 107 LEU A CA 1
ATOM 883 C C . LEU A 1 107 ? 14.461 4.938 -13.957 1.00 81.56 107 LEU A C 1
ATOM 885 O O . LEU A 1 107 ? 13.863 4.044 -13.357 1.00 81.56 107 LEU A O 1
ATOM 889 N N . LEU A 1 108 ? 15.759 5.207 -13.780 1.00 82.19 108 LEU A N 1
ATOM 890 C CA . LEU A 1 108 ? 16.608 4.441 -12.872 1.00 82.19 108 LEU A CA 1
ATOM 891 C C . LEU A 1 108 ? 16.057 4.510 -11.447 1.00 82.19 108 LEU A C 1
ATOM 893 O O . LEU A 1 108 ? 15.868 3.477 -10.811 1.00 82.19 108 LEU A O 1
ATOM 897 N N . LYS A 1 109 ? 15.692 5.704 -10.974 1.00 83.69 109 LYS A N 1
ATOM 898 C CA . LYS A 1 109 ? 15.092 5.879 -9.650 1.00 83.69 109 LYS A CA 1
ATOM 899 C C . LYS A 1 109 ? 13.798 5.084 -9.476 1.00 83.69 109 LYS A C 1
ATOM 901 O O . LYS A 1 109 ? 13.634 4.422 -8.453 1.00 83.69 109 LYS A O 1
ATOM 906 N N . ASN A 1 110 ? 12.898 5.120 -10.460 1.00 87.31 110 ASN A N 1
ATOM 907 C CA . ASN A 1 110 ? 11.661 4.339 -10.411 1.00 87.31 110 ASN A CA 1
ATOM 908 C C . ASN A 1 110 ? 11.960 2.837 -10.350 1.00 87.31 110 ASN A C 1
ATOM 910 O O . ASN A 1 110 ? 11.380 2.138 -9.523 1.00 87.31 110 ASN A O 1
ATOM 914 N N . LEU A 1 111 ? 12.890 2.348 -11.175 1.00 90.94 111 LEU A N 1
ATOM 915 C CA . LEU A 1 111 ? 13.312 0.949 -11.153 1.00 90.94 111 LEU A CA 1
ATOM 916 C C . LEU A 1 111 ? 13.872 0.553 -9.781 1.00 90.94 111 LEU A C 1
ATOM 918 O O . LEU A 1 111 ? 13.435 -0.451 -9.220 1.00 90.94 111 LEU A O 1
ATOM 922 N N . LEU A 1 112 ? 14.789 1.346 -9.216 1.00 90.94 112 LEU A N 1
ATOM 923 C CA . LEU A 1 112 ? 15.367 1.082 -7.896 1.00 90.94 112 LEU A CA 1
ATOM 924 C C . LEU A 1 112 ? 14.286 1.063 -6.806 1.00 90.94 112 LEU A C 1
ATOM 926 O O . LEU A 1 112 ? 14.277 0.166 -5.967 1.00 90.94 112 LEU A O 1
ATOM 930 N N . PHE A 1 113 ? 13.330 1.992 -6.850 1.00 91.50 113 PHE A N 1
ATOM 931 C CA . PHE A 1 113 ? 12.221 2.033 -5.897 1.00 91.50 113 PHE A CA 1
ATOM 932 C C . PHE A 1 113 ? 11.317 0.796 -5.991 1.00 91.50 113 PHE A C 1
ATOM 934 O O . PHE A 1 113 ? 10.934 0.221 -4.974 1.00 91.50 113 PHE A O 1
ATOM 941 N N . ILE A 1 114 ? 10.999 0.340 -7.206 1.00 94.94 114 ILE A N 1
ATOM 942 C CA . ILE A 1 114 ? 10.178 -0.862 -7.409 1.00 94.94 114 ILE A CA 1
ATOM 943 C C . ILE A 1 114 ? 10.941 -2.119 -6.969 1.00 94.94 114 ILE A C 1
ATOM 945 O O . ILE A 1 114 ? 10.340 -3.005 -6.365 1.00 94.94 114 ILE A O 1
ATOM 949 N N . LYS A 1 115 ? 12.259 -2.188 -7.202 1.00 95.88 115 LYS A N 1
ATOM 950 C CA . LYS A 1 115 ? 13.109 -3.278 -6.689 1.00 95.88 115 LYS A CA 1
ATOM 951 C C . LYS A 1 115 ? 13.145 -3.299 -5.163 1.00 95.88 115 LYS A C 1
ATOM 953 O O . LYS A 1 115 ? 13.016 -4.371 -4.583 1.00 95.88 115 LYS A O 1
ATOM 958 N N . LEU A 1 116 ? 13.247 -2.135 -4.520 1.00 96.00 116 LEU A N 1
ATOM 959 C CA . LEU A 1 116 ? 13.166 -2.030 -3.063 1.00 96.00 116 LEU A CA 1
ATOM 960 C C . LEU A 1 116 ? 11.825 -2.564 -2.540 1.00 96.00 116 LEU A C 1
ATOM 962 O O . LEU A 1 116 ? 11.817 -3.420 -1.657 1.00 96.00 116 LEU A O 1
ATOM 966 N N . ARG A 1 117 ? 10.702 -2.124 -3.131 1.00 96.62 117 ARG A N 1
ATOM 967 C CA . ARG A 1 117 ? 9.368 -2.667 -2.809 1.00 96.62 117 ARG A CA 1
ATOM 968 C C . ARG A 1 117 ? 9.324 -4.182 -2.994 1.00 96.62 117 ARG A C 1
ATOM 970 O O . ARG A 1 117 ? 8.827 -4.879 -2.121 1.00 96.62 117 ARG A O 1
ATOM 977 N N . TYR A 1 118 ? 9.856 -4.695 -4.105 1.00 97.94 118 TYR A N 1
ATOM 978 C CA . TYR A 1 118 ? 9.898 -6.133 -4.373 1.00 97.94 118 TYR A CA 1
ATOM 979 C C . TYR A 1 118 ? 10.662 -6.898 -3.289 1.00 97.94 118 TYR A C 1
ATOM 981 O O . TYR A 1 118 ? 10.137 -7.894 -2.795 1.00 97.94 118 TYR A O 1
ATOM 989 N N . TYR A 1 119 ? 11.860 -6.447 -2.900 1.00 98.00 119 TYR A N 1
ATOM 990 C CA . TYR A 1 119 ? 12.639 -7.114 -1.856 1.00 98.00 119 TYR A CA 1
ATOM 991 C C . TYR A 1 119 ? 11.890 -7.142 -0.525 1.00 98.00 119 TYR A C 1
ATOM 993 O O . TYR A 1 119 ? 11.760 -8.212 0.065 1.00 98.00 119 TYR A O 1
ATOM 1001 N N . ILE A 1 120 ? 11.331 -6.004 -0.103 1.00 97.81 120 ILE A N 1
ATOM 1002 C CA . ILE A 1 120 ? 10.597 -5.905 1.164 1.00 97.81 120 ILE A CA 1
ATOM 1003 C C . ILE A 1 120 ? 9.356 -6.799 1.147 1.00 97.81 120 ILE A C 1
ATOM 1005 O O . ILE A 1 120 ? 9.227 -7.656 2.014 1.00 97.81 120 ILE A O 1
ATOM 1009 N N . TYR A 1 121 ? 8.489 -6.664 0.139 1.00 97.56 121 TYR A N 1
ATOM 1010 C CA . TYR A 1 121 ? 7.237 -7.425 0.066 1.00 97.56 121 TYR A CA 1
ATOM 1011 C C . TYR A 1 121 ? 7.416 -8.916 -0.245 1.00 97.56 121 TYR A C 1
ATOM 1013 O O . TYR A 1 121 ? 6.489 -9.705 -0.078 1.00 97.56 121 TYR A O 1
ATOM 1021 N N . SER A 1 122 ? 8.608 -9.311 -0.698 1.00 96.12 122 SER A N 1
ATOM 1022 C CA . SER A 1 122 ? 8.984 -10.717 -0.868 1.00 96.12 122 SER A CA 1
ATOM 1023 C C . SER A 1 122 ? 9.753 -11.268 0.341 1.00 96.12 122 SER A C 1
ATOM 1025 O O . SER A 1 122 ? 10.302 -12.363 0.238 1.00 96.12 122 SER A O 1
ATOM 1027 N N . GLY A 1 123 ? 9.871 -10.518 1.443 1.00 95.88 123 GLY A N 1
ATOM 1028 C CA . GLY A 1 123 ? 10.542 -10.947 2.677 1.00 95.88 123 GLY A CA 1
ATOM 1029 C C . GLY A 1 123 ? 12.078 -10.981 2.635 1.00 95.88 123 GLY A C 1
ATOM 1030 O O . GLY A 1 123 ? 12.703 -11.517 3.547 1.00 95.88 123 GLY A O 1
ATOM 1031 N N . HIS A 1 124 ? 12.707 -10.414 1.603 1.00 97.44 124 HIS A N 1
ATOM 1032 C CA . HIS A 1 124 ? 14.167 -10.367 1.427 1.00 97.44 124 HIS A CA 1
ATOM 1033 C C . HIS A 1 124 ? 14.743 -9.130 2.141 1.00 97.44 124 HIS A C 1
ATOM 1035 O O . HIS A 1 124 ? 15.213 -8.177 1.515 1.00 97.44 124 HIS A O 1
ATOM 1041 N N . TYR A 1 125 ? 14.601 -9.089 3.470 1.00 97.69 125 TYR A N 1
ATOM 1042 C CA . TYR A 1 125 ? 14.890 -7.896 4.277 1.00 97.69 125 TYR A CA 1
ATOM 1043 C C . TYR A 1 125 ? 16.381 -7.542 4.348 1.00 97.69 125 TYR A C 1
ATOM 1045 O O . TYR A 1 125 ? 16.718 -6.361 4.437 1.00 97.69 125 TYR A O 1
ATOM 1053 N N . GLU A 1 126 ? 17.272 -8.534 4.291 1.00 97.19 126 GLU A N 1
ATOM 1054 C CA . GLU A 1 126 ? 18.722 -8.305 4.286 1.00 97.19 126 GLU A CA 1
ATOM 1055 C C . GLU A 1 126 ? 19.165 -7.678 2.962 1.00 97.19 126 GLU A C 1
ATOM 1057 O O . GLU A 1 126 ? 19.862 -6.660 2.946 1.00 97.19 126 GLU A O 1
ATOM 1062 N N . GLU A 1 127 ? 18.677 -8.217 1.845 1.00 97.75 127 GLU A N 1
ATOM 1063 C CA . GLU A 1 127 ? 18.891 -7.654 0.518 1.00 97.75 127 GLU A CA 1
ATOM 1064 C C . GLU A 1 127 ? 18.296 -6.253 0.412 1.00 97.75 127 GLU A C 1
ATOM 1066 O O . GLU A 1 127 ? 18.959 -5.360 -0.105 1.00 97.75 127 GLU A O 1
ATOM 1071 N N . ALA A 1 128 ? 17.090 -6.023 0.943 1.00 97.12 128 ALA A N 1
ATOM 1072 C CA . ALA A 1 128 ? 16.487 -4.694 0.986 1.00 97.12 128 ALA A CA 1
ATOM 1073 C C . ALA A 1 128 ? 17.349 -3.699 1.779 1.00 97.12 128 ALA A C 1
ATOM 1075 O O . ALA A 1 128 ? 17.586 -2.585 1.310 1.00 97.12 128 ALA A O 1
ATOM 1076 N N . TYR A 1 129 ? 17.846 -4.094 2.955 1.00 95.88 129 TYR A N 1
ATOM 1077 C CA . TYR A 1 129 ? 18.692 -3.247 3.794 1.00 95.88 129 TYR A CA 1
ATOM 1078 C C . TYR A 1 129 ? 19.992 -2.853 3.080 1.00 95.88 129 TYR A C 1
ATOM 1080 O O . TYR A 1 129 ? 20.297 -1.663 2.968 1.00 95.88 129 TYR A O 1
ATOM 1088 N N . ASN A 1 130 ? 20.717 -3.833 2.535 1.00 95.81 130 ASN A N 1
ATOM 1089 C CA . ASN A 1 130 ? 21.952 -3.586 1.787 1.00 95.81 130 ASN A CA 1
ATOM 1090 C C . ASN A 1 130 ? 21.683 -2.753 0.528 1.00 95.81 130 ASN A C 1
ATOM 1092 O O . A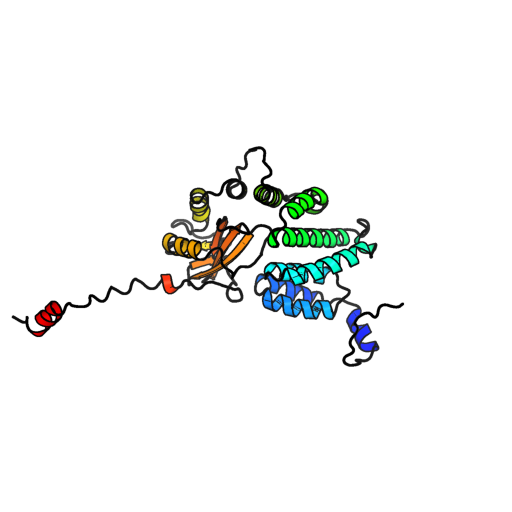SN A 1 130 ? 22.401 -1.794 0.249 1.00 95.81 130 ASN A O 1
ATOM 1096 N N . PHE A 1 131 ? 20.587 -3.038 -0.177 1.00 95.50 131 PHE A N 1
ATOM 1097 C CA . PHE A 1 131 ? 20.179 -2.287 -1.359 1.00 95.50 131 PHE A CA 1
ATOM 1098 C C . PHE A 1 131 ? 19.908 -0.810 -1.046 1.00 95.50 131 PHE A C 1
ATOM 1100 O O . PHE A 1 131 ? 20.298 0.055 -1.833 1.00 95.50 131 PHE A O 1
ATOM 1107 N N . ILE A 1 132 ? 19.286 -0.496 0.099 1.00 93.12 132 ILE A N 1
ATOM 1108 C CA . ILE A 1 132 ? 19.112 0.894 0.550 1.00 93.12 132 ILE A CA 1
ATOM 1109 C C . ILE A 1 132 ? 20.475 1.558 0.764 1.00 93.12 132 ILE A C 1
ATOM 1111 O O . ILE A 1 132 ? 20.669 2.668 0.279 1.00 93.12 132 ILE A O 1
ATOM 1115 N N . LEU A 1 133 ? 21.411 0.898 1.456 1.00 90.69 133 LEU A N 1
ATOM 1116 C CA . LEU A 1 133 ? 22.745 1.452 1.726 1.00 90.69 133 LEU A CA 1
ATOM 1117 C C . LEU A 1 133 ? 23.524 1.746 0.438 1.00 90.69 133 LEU A C 1
ATOM 1119 O O . LEU A 1 133 ? 24.126 2.809 0.305 1.00 90.69 133 LEU A O 1
ATOM 1123 N N . GLU A 1 134 ? 23.485 0.825 -0.521 1.00 92.50 134 GLU A N 1
ATOM 1124 C CA . GLU A 1 134 ? 24.194 0.949 -1.799 1.00 92.50 134 GLU A CA 1
ATOM 1125 C C . GLU A 1 134 ? 23.601 2.034 -2.710 1.00 92.50 134 GLU A C 1
ATOM 1127 O O . GLU A 1 134 ? 24.322 2.642 -3.501 1.00 92.50 134 GLU A O 1
ATOM 1132 N N . ASN A 1 135 ? 22.292 2.287 -2.609 1.00 89.31 135 ASN A N 1
ATOM 1133 C CA . ASN A 1 135 ? 21.555 3.158 -3.531 1.00 89.31 135 ASN A CA 1
ATOM 1134 C C . ASN A 1 135 ? 21.014 4.438 -2.868 1.00 89.31 135 ASN A C 1
ATOM 1136 O O . ASN A 1 135 ? 20.233 5.167 -3.489 1.00 89.31 135 ASN A O 1
ATOM 1140 N N . GLU A 1 136 ? 21.422 4.732 -1.627 1.00 84.44 136 GLU A N 1
ATOM 1141 C CA . GLU A 1 136 ? 20.885 5.832 -0.814 1.00 84.44 136 GLU A CA 1
ATOM 1142 C C . GLU A 1 136 ? 20.973 7.175 -1.543 1.00 84.44 136 GLU A C 1
ATOM 1144 O O . GLU A 1 136 ? 19.998 7.923 -1.579 1.00 84.44 136 GLU A O 1
ATOM 1149 N N . TYR A 1 137 ? 22.106 7.450 -2.194 1.00 81.75 137 TYR A N 1
ATOM 1150 C CA . TYR A 1 137 ? 22.321 8.696 -2.929 1.00 81.75 137 TYR A CA 1
ATOM 1151 C C . TYR A 1 137 ? 21.254 8.928 -4.011 1.00 81.75 137 TYR A C 1
ATOM 1153 O O . TYR A 1 137 ? 20.614 9.976 -4.026 1.00 81.75 137 TYR A O 1
ATOM 1161 N N . ILE A 1 138 ? 21.003 7.931 -4.866 1.00 81.19 138 ILE A N 1
ATOM 1162 C CA . ILE A 1 138 ? 20.065 8.033 -5.999 1.00 81.19 138 ILE A CA 1
ATOM 1163 C C . ILE A 1 138 ? 18.611 8.073 -5.496 1.00 81.19 138 ILE A C 1
ATOM 1165 O O . ILE A 1 138 ? 17.765 8.853 -5.958 1.00 81.19 138 ILE A O 1
ATOM 1169 N N . LEU A 1 139 ? 18.294 7.241 -4.501 1.00 80.25 139 LEU A N 1
ATOM 1170 C CA . LEU A 1 139 ? 16.948 7.168 -3.938 1.00 80.25 139 LEU A CA 1
ATOM 1171 C C . LEU A 1 139 ? 16.574 8.459 -3.183 1.00 80.25 139 LEU A C 1
ATOM 1173 O O . LEU A 1 139 ? 15.436 8.933 -3.308 1.00 80.25 139 LEU A O 1
ATOM 1177 N N . CYS A 1 140 ? 17.534 9.097 -2.509 1.00 75.75 140 CYS A N 1
ATOM 1178 C CA . CYS A 1 140 ? 17.330 10.282 -1.666 1.00 75.75 140 CYS A CA 1
ATOM 1179 C C . CYS A 1 140 ? 17.746 11.617 -2.322 1.00 75.75 140 CYS A C 1
ATOM 1181 O O . CYS A 1 140 ? 17.637 12.664 -1.690 1.00 75.75 140 CYS A O 1
ATOM 1183 N N . GLU A 1 141 ? 18.159 11.624 -3.595 1.00 63.09 141 GLU A N 1
ATOM 1184 C CA . GLU A 1 141 ? 18.753 12.793 -4.280 1.00 63.09 141 GLU A CA 1
ATOM 1185 C C . GLU A 1 141 ? 17.872 14.068 -4.298 1.00 63.09 141 GLU A C 1
ATOM 1187 O O . GLU A 1 141 ? 18.361 15.190 -4.437 1.00 63.09 141 GLU A O 1
ATOM 1192 N N . LYS A 1 142 ? 16.551 13.939 -4.102 1.00 56.28 142 LYS A N 1
ATOM 1193 C CA . LYS A 1 142 ? 15.656 15.096 -3.934 1.00 56.28 142 LYS A CA 1
ATOM 1194 C C . LYS A 1 142 ? 15.591 15.513 -2.466 1.00 56.28 142 LYS A C 1
ATOM 1196 O O . LYS A 1 142 ? 15.185 14.717 -1.622 1.00 56.28 142 LYS A O 1
ATOM 1201 N N . LYS A 1 143 ? 15.862 16.798 -2.187 1.00 46.50 143 LYS A N 1
ATOM 1202 C CA . LYS A 1 143 ? 15.636 17.433 -0.872 1.00 46.50 143 LYS A CA 1
ATOM 1203 C C . LYS A 1 143 ? 14.289 16.986 -0.281 1.00 46.50 143 LYS A C 1
ATOM 1205 O O . LYS A 1 143 ? 13.242 17.333 -0.821 1.00 46.50 143 LYS A O 1
ATOM 1210 N N . GLY A 1 144 ? 14.337 16.243 0.825 1.00 54.34 144 GLY A N 1
ATOM 1211 C CA . GLY A 1 144 ? 13.160 15.838 1.601 1.00 54.34 144 GLY A CA 1
ATOM 1212 C C . GLY A 1 144 ? 12.713 14.380 1.452 1.00 54.34 144 GLY A C 1
ATOM 1213 O O . GLY A 1 144 ? 11.825 13.975 2.198 1.00 54.34 144 GLY A O 1
ATOM 1214 N N . VAL A 1 145 ? 13.315 13.581 0.562 1.00 64.31 145 VAL A N 1
ATOM 1215 C CA . VAL A 1 145 ? 13.081 12.124 0.532 1.00 64.31 145 VAL A CA 1
ATOM 1216 C C . VAL A 1 145 ? 14.117 11.444 1.422 1.00 64.31 145 VAL A C 1
ATOM 1218 O O . VAL A 1 145 ? 15.314 11.579 1.192 1.00 64.31 145 VAL A O 1
ATOM 1221 N N . SER A 1 146 ? 13.657 10.736 2.450 1.00 76.44 146 SER A N 1
ATOM 1222 C CA . SER A 1 146 ? 14.496 9.953 3.358 1.00 76.44 146 SER A CA 1
ATOM 1223 C C . SER A 1 146 ? 13.955 8.533 3.406 1.00 76.44 146 SER A C 1
ATOM 1225 O O . SER A 1 146 ? 12.769 8.357 3.669 1.00 76.44 146 SER A O 1
ATOM 1227 N N . LEU A 1 147 ? 14.828 7.547 3.185 1.00 86.31 147 LEU A N 1
ATOM 1228 C CA . LEU A 1 147 ? 14.515 6.125 3.360 1.00 86.31 147 LEU A CA 1
ATOM 1229 C C . LEU A 1 147 ? 14.794 5.629 4.787 1.00 86.31 147 LEU A C 1
ATOM 1231 O O . LEU A 1 147 ? 15.046 4.447 5.012 1.00 86.31 147 LEU A O 1
ATOM 1235 N N . LEU A 1 148 ? 14.816 6.539 5.768 1.00 87.56 148 LEU A N 1
ATOM 1236 C CA . LEU A 1 148 ? 15.135 6.192 7.152 1.00 87.56 148 LEU A CA 1
ATOM 1237 C C . LEU A 1 148 ? 14.111 5.211 7.736 1.00 87.56 148 LEU A C 1
ATOM 1239 O O . LEU A 1 148 ? 14.499 4.309 8.470 1.00 87.56 148 LEU A O 1
ATOM 1243 N N . THR A 1 149 ? 12.831 5.361 7.385 1.00 90.12 149 THR A N 1
ATOM 1244 C CA . THR A 1 149 ? 11.755 4.463 7.823 1.00 90.12 149 THR A CA 1
ATOM 1245 C C . THR A 1 149 ? 11.985 3.045 7.310 1.00 90.12 149 THR A C 1
ATOM 1247 O O . THR A 1 149 ? 11.959 2.090 8.081 1.00 90.12 149 THR A O 1
ATOM 1250 N N . GLU A 1 150 ? 12.244 2.913 6.012 1.00 92.88 150 GLU A N 1
ATOM 1251 C CA . GLU A 1 150 ? 12.444 1.646 5.314 1.00 92.88 150 GLU A CA 1
ATOM 1252 C C . GLU A 1 150 ? 13.720 0.967 5.805 1.00 92.88 150 GLU A C 1
ATOM 1254 O O . GLU A 1 150 ? 13.717 -0.232 6.084 1.00 92.88 150 GLU A O 1
ATOM 1259 N N . LYS A 1 151 ? 14.791 1.752 5.979 1.00 92.44 151 LYS A N 1
ATOM 1260 C CA . LYS A 1 151 ? 16.061 1.289 6.535 1.00 92.44 151 LYS A CA 1
ATOM 1261 C C . LYS A 1 151 ? 15.865 0.734 7.939 1.00 92.44 151 LYS A C 1
ATOM 1263 O O . LYS A 1 151 ? 16.281 -0.394 8.165 1.00 92.44 151 LYS A O 1
ATOM 1268 N N . LEU A 1 152 ? 15.211 1.496 8.826 1.00 92.12 152 LEU A N 1
ATOM 1269 C CA . LEU A 1 152 ? 14.907 1.115 10.213 1.00 92.12 152 LEU A CA 1
ATOM 1270 C C . LEU A 1 152 ? 14.004 -0.124 10.292 1.00 92.12 152 LEU A C 1
ATOM 1272 O O . LEU A 1 152 ? 14.176 -0.975 11.162 1.00 92.12 152 LEU A O 1
ATOM 1276 N N . PHE A 1 153 ? 13.036 -0.231 9.384 1.00 94.81 153 PHE A N 1
ATOM 1277 C CA . PHE A 1 153 ? 12.156 -1.388 9.297 1.00 94.81 153 PHE A CA 1
ATOM 1278 C C . PHE A 1 153 ? 12.920 -2.652 8.885 1.00 94.81 153 PHE A C 1
ATOM 1280 O O . PHE A 1 153 ? 12.824 -3.676 9.562 1.00 94.81 153 PHE A O 1
ATOM 1287 N N . CYS A 1 154 ? 13.719 -2.581 7.816 1.00 95.81 154 CYS A N 1
ATOM 1288 C CA . CYS A 1 154 ? 14.483 -3.731 7.328 1.00 95.81 154 CYS A CA 1
ATOM 1289 C C . CYS A 1 154 ? 15.509 -4.197 8.362 1.00 95.81 154 CYS A C 1
ATOM 1291 O O . CYS A 1 154 ? 15.584 -5.385 8.659 1.00 95.81 154 CYS A O 1
ATOM 1293 N N . SER A 1 155 ? 16.249 -3.269 8.967 1.00 93.69 155 SER A N 1
ATOM 1294 C CA . SER A 1 155 ? 17.228 -3.574 10.012 1.00 93.69 155 SER A CA 1
ATOM 1295 C C . SER A 1 155 ? 16.604 -4.208 11.256 1.00 93.69 155 SER A C 1
ATOM 1297 O O . SER A 1 155 ? 17.163 -5.166 11.791 1.00 93.69 155 SER A O 1
ATOM 1299 N N . LYS A 1 156 ? 15.411 -3.755 11.672 1.00 93.00 156 LYS A N 1
ATOM 1300 C CA . LYS A 1 156 ? 14.636 -4.404 12.739 1.00 93.00 156 LYS A CA 1
ATOM 1301 C C . LYS A 1 156 ? 14.281 -5.848 12.374 1.00 93.00 156 LYS A C 1
ATOM 1303 O O . LYS A 1 156 ? 14.412 -6.726 13.224 1.00 93.00 156 LYS A O 1
ATOM 1308 N N . LYS A 1 157 ? 13.859 -6.101 11.129 1.00 95.25 157 LYS A N 1
ATOM 1309 C CA . LYS A 1 157 ? 13.511 -7.449 10.638 1.00 95.25 157 LYS A CA 1
ATOM 1310 C C . LYS A 1 157 ? 14.714 -8.399 10.601 1.00 95.25 157 LYS A C 1
ATOM 1312 O O . LYS A 1 157 ? 14.532 -9.584 10.859 1.00 95.25 157 LYS A O 1
ATOM 1317 N N . ILE A 1 158 ? 15.922 -7.893 10.343 1.00 95.31 158 ILE A N 1
ATOM 1318 C CA . ILE A 1 158 ? 17.164 -8.695 10.325 1.00 95.31 158 ILE A CA 1
ATOM 1319 C C . ILE A 1 158 ? 17.928 -8.703 11.662 1.00 95.31 158 ILE A C 1
ATOM 1321 O O . ILE A 1 158 ? 18.986 -9.317 11.758 1.00 95.31 158 ILE A O 1
ATOM 1325 N N . GLY A 1 159 ? 17.417 -8.037 12.703 1.00 92.44 159 GLY A N 1
ATOM 1326 C CA . GLY A 1 159 ? 18.024 -8.041 14.039 1.00 92.44 159 GLY A CA 1
ATOM 1327 C C . GLY A 1 159 ? 19.290 -7.189 14.188 1.00 92.44 159 GLY A C 1
ATOM 1328 O O . GLY A 1 159 ? 20.072 -7.428 15.106 1.00 92.44 159 GLY A O 1
ATOM 1329 N N . VAL A 1 160 ? 19.504 -6.198 13.319 1.00 88.38 160 VAL A N 1
ATOM 1330 C CA . VAL A 1 160 ? 20.602 -5.229 13.468 1.00 88.38 160 VAL A CA 1
ATOM 1331 C C . VAL A 1 160 ? 20.239 -4.217 14.556 1.00 88.38 160 VAL A C 1
ATOM 1333 O O . VAL A 1 160 ? 19.169 -3.609 14.523 1.00 88.38 160 VAL A O 1
ATOM 1336 N N . GLU A 1 161 ? 21.128 -4.034 15.534 1.00 75.62 161 GLU A N 1
ATOM 1337 C CA . GLU A 1 161 ? 20.931 -3.050 16.599 1.00 75.62 161 GLU A CA 1
ATOM 1338 C C . GLU A 1 161 ? 21.016 -1.615 16.065 1.00 75.62 161 GLU A C 1
ATOM 1340 O O . GLU A 1 161 ? 21.843 -1.285 15.213 1.00 75.62 161 GLU A O 1
ATOM 1345 N N . HIS A 1 162 ? 20.176 -0.739 16.615 1.00 67.94 162 HIS A N 1
ATOM 1346 C CA . HIS A 1 162 ? 20.240 0.695 16.370 1.00 67.94 162 HIS A CA 1
ATOM 1347 C C . HIS A 1 162 ? 20.665 1.427 17.622 1.00 67.94 162 HIS A C 1
ATOM 1349 O O . HIS A 1 162 ? 20.204 1.115 18.724 1.00 67.94 162 HIS A O 1
ATOM 1355 N N . GLU A 1 163 ? 21.460 2.476 17.433 1.00 62.62 163 GLU A N 1
ATOM 1356 C CA . GLU A 1 163 ? 21.562 3.506 18.450 1.00 62.62 163 GLU A CA 1
ATOM 1357 C C . GLU A 1 163 ? 20.151 4.017 18.747 1.00 62.62 163 GLU A C 1
ATOM 1359 O O . GLU A 1 163 ? 19.386 4.355 17.840 1.00 62.62 163 GLU A O 1
ATOM 1364 N N . LYS A 1 164 ? 19.790 4.048 20.033 1.00 56.59 164 LYS A N 1
ATOM 1365 C CA . LYS A 1 164 ? 18.503 4.554 20.535 1.00 56.59 164 LYS A CA 1
ATOM 1366 C C . LYS A 1 164 ? 18.363 6.072 20.348 1.00 56.59 164 LYS A C 1
ATOM 1368 O O . LYS A 1 164 ? 17.746 6.734 21.186 1.00 56.59 164 LYS A O 1
ATOM 1373 N N . GLU A 1 165 ? 18.983 6.654 19.321 1.00 55.28 165 GLU A N 1
ATOM 1374 C CA . GLU A 1 165 ? 18.772 8.055 18.990 1.00 55.28 165 GLU A CA 1
ATOM 1375 C C . GLU A 1 165 ? 17.270 8.324 18.886 1.00 55.28 165 GLU A C 1
ATOM 1377 O O . GLU A 1 165 ? 16.487 7.479 18.452 1.00 55.28 165 GLU A O 1
ATOM 1382 N N . LYS A 1 166 ? 16.867 9.488 19.401 1.00 61.25 166 LYS A N 1
ATOM 1383 C CA . LYS A 1 166 ? 15.486 9.843 19.738 1.00 61.25 166 LYS A CA 1
ATOM 1384 C C . LYS A 1 166 ? 14.547 9.719 18.540 1.00 61.25 166 LYS A C 1
ATOM 1386 O O . LYS A 1 166 ? 14.299 10.674 17.802 1.00 61.25 166 LYS A O 1
ATOM 1391 N N . PHE A 1 167 ? 13.961 8.542 18.381 1.00 68.25 167 PHE A N 1
ATOM 1392 C CA . PHE A 1 167 ? 12.870 8.290 17.458 1.00 68.25 167 PHE A CA 1
ATOM 1393 C C . PHE A 1 167 ? 11.568 8.890 18.018 1.00 68.25 167 PHE A C 1
ATOM 1395 O O . PHE A 1 167 ? 10.641 8.180 18.386 1.00 68.25 167 PHE A O 1
ATOM 1402 N N . ASP A 1 168 ? 11.471 10.221 18.084 1.00 72.75 168 ASP A N 1
ATOM 1403 C CA . ASP A 1 168 ? 10.290 10.910 18.639 1.00 72.75 168 ASP A CA 1
ATOM 1404 C C . ASP A 1 168 ? 9.076 10.872 17.689 1.00 72.75 168 ASP A C 1
ATOM 1406 O O . ASP A 1 168 ? 7.950 11.205 18.070 1.00 72.75 168 ASP A O 1
ATOM 1410 N N . ARG A 1 169 ? 9.267 10.436 16.438 1.00 87.44 169 ARG A N 1
ATOM 1411 C CA . ARG A 1 169 ? 8.171 10.261 15.478 1.00 87.44 169 ARG A CA 1
ATOM 1412 C C . ARG A 1 169 ? 7.407 8.972 15.768 1.00 87.44 169 ARG A C 1
ATOM 1414 O O . ARG A 1 169 ? 8.012 7.918 15.924 1.00 87.44 169 ARG A O 1
ATOM 1421 N N . TYR A 1 170 ? 6.075 9.064 15.757 1.00 91.94 170 TYR A N 1
ATOM 1422 C CA . TYR A 1 170 ? 5.160 7.942 16.009 1.00 91.94 170 TYR A CA 1
ATOM 1423 C C . TYR A 1 170 ? 5.542 6.679 15.224 1.00 91.94 170 TYR A C 1
ATOM 1425 O O . TYR A 1 170 ? 5.758 5.635 15.829 1.00 91.94 170 TYR A O 1
ATOM 1433 N N . LEU A 1 171 ? 5.715 6.800 13.903 1.00 91.56 171 LEU A N 1
ATOM 1434 C CA . LEU A 1 171 ? 6.021 5.658 13.040 1.00 91.56 171 LEU A CA 1
ATOM 1435 C C . LEU A 1 171 ? 7.330 4.957 13.430 1.00 91.56 171 LEU A C 1
ATOM 1437 O O . LEU A 1 171 ? 7.388 3.736 13.442 1.00 91.56 171 LEU A O 1
ATOM 1441 N N . TYR A 1 172 ? 8.366 5.711 13.805 1.00 91.25 172 TYR A N 1
ATOM 1442 C CA . TYR A 1 172 ? 9.650 5.131 14.202 1.00 91.25 172 TYR A CA 1
ATOM 1443 C C . TYR A 1 172 ? 9.554 4.383 15.530 1.00 91.25 172 TYR A C 1
ATOM 1445 O O . TYR A 1 172 ? 10.100 3.289 15.644 1.00 91.25 172 TYR A O 1
ATOM 1453 N N . ARG A 1 173 ? 8.813 4.925 16.510 1.00 90.88 173 ARG A N 1
ATOM 1454 C CA . ARG A 1 173 ? 8.542 4.200 17.760 1.00 90.88 173 ARG A CA 1
ATOM 1455 C C . ARG A 1 173 ? 7.836 2.881 17.483 1.00 90.88 173 ARG A C 1
ATOM 1457 O O . ARG A 1 173 ? 8.289 1.859 17.974 1.00 90.88 173 ARG A O 1
ATOM 1464 N N . GLN A 1 174 ? 6.802 2.907 16.640 1.00 94.62 174 GLN A N 1
ATOM 1465 C CA . GLN A 1 174 ? 6.034 1.712 16.289 1.00 94.62 174 GLN A CA 1
ATOM 1466 C C . GLN A 1 174 ? 6.870 0.646 15.563 1.00 94.62 174 GLN A C 1
ATOM 1468 O O . GLN A 1 174 ? 6.624 -0.536 15.764 1.00 94.62 174 GLN A O 1
ATOM 1473 N N . ILE A 1 175 ? 7.877 1.037 14.768 1.00 93.62 175 ILE A N 1
ATOM 1474 C CA . ILE A 1 175 ? 8.818 0.087 14.144 1.00 93.62 175 ILE A CA 1
ATOM 1475 C C . ILE A 1 175 ? 9.749 -0.544 15.190 1.00 93.62 175 ILE A C 1
ATOM 1477 O O . ILE A 1 175 ? 9.999 -1.749 15.162 1.00 93.62 175 ILE A O 1
ATOM 1481 N N . VAL A 1 176 ? 10.307 0.265 16.095 1.00 90.12 176 VAL A N 1
ATOM 1482 C CA . VAL A 1 176 ? 11.296 -0.204 17.080 1.00 90.12 176 VAL A CA 1
ATOM 1483 C C . VAL A 1 176 ? 10.646 -1.104 18.128 1.00 90.12 176 VAL A C 1
ATOM 1485 O O . VAL A 1 176 ? 11.161 -2.192 18.416 1.00 90.12 176 VAL A O 1
ATOM 1488 N N . GLU A 1 177 ? 9.530 -0.642 18.684 1.00 91.06 177 GLU A N 1
ATOM 1489 C CA . GLU A 1 177 ? 8.758 -1.303 19.729 1.00 91.06 177 GLU A CA 1
ATOM 1490 C C . GLU A 1 177 ? 7.281 -0.923 19.575 1.00 91.06 177 GLU A C 1
ATOM 1492 O O . GLU A 1 177 ? 6.841 0.157 19.980 1.00 91.06 177 GLU A O 1
ATOM 1497 N N . TYR A 1 178 ? 6.517 -1.819 18.949 1.00 94.88 178 TYR A N 1
ATOM 1498 C CA . TYR A 1 178 ? 5.090 -1.621 18.739 1.00 94.88 178 TYR A CA 1
ATOM 1499 C C . TYR A 1 178 ? 4.355 -1.435 20.070 1.00 94.88 178 TYR A C 1
ATOM 1501 O O . TYR A 1 178 ? 4.560 -2.178 21.032 1.00 94.88 178 TYR A O 1
ATOM 1509 N N . SER A 1 179 ? 3.462 -0.448 20.114 1.00 95.94 179 SER A N 1
ATOM 1510 C CA . SER A 1 179 ? 2.664 -0.129 21.297 1.00 95.94 179 SER A CA 1
ATOM 1511 C C . SER A 1 179 ? 1.223 0.118 20.883 1.00 95.94 179 SER A C 1
ATOM 1513 O O . SER A 1 179 ? 0.901 1.153 20.289 1.00 95.94 179 SER A O 1
ATOM 1515 N N . GLU A 1 180 ? 0.341 -0.813 21.262 1.00 95.50 180 GLU A N 1
ATOM 1516 C CA . GLU A 1 180 ? -1.106 -0.692 21.056 1.00 95.50 180 GLU A CA 1
ATOM 1517 C C . GLU A 1 180 ? -1.649 0.580 21.719 1.00 95.50 180 GLU A C 1
ATOM 1519 O O . GLU A 1 180 ? -2.483 1.273 21.148 1.00 95.50 180 GLU A O 1
ATOM 1524 N N . LYS A 1 181 ? -1.115 0.962 22.885 1.00 95.69 181 LYS A N 1
ATOM 1525 C CA . LYS A 1 181 ? -1.481 2.214 23.556 1.00 95.69 181 LYS A CA 1
ATOM 1526 C C . LYS A 1 181 ? -1.145 3.443 22.706 1.00 95.69 181 LYS A C 1
ATOM 1528 O O . LYS A 1 181 ? -1.972 4.346 22.601 1.00 95.69 181 LYS A O 1
ATOM 1533 N N . ASP A 1 182 ? 0.048 3.492 22.113 1.00 94.56 182 ASP A N 1
ATOM 1534 C CA . ASP A 1 182 ? 0.452 4.606 21.245 1.00 94.56 182 ASP A CA 1
ATOM 1535 C C . ASP A 1 182 ? -0.398 4.639 19.968 1.00 94.56 182 ASP A C 1
ATOM 1537 O O . ASP A 1 182 ? -0.762 5.722 19.512 1.00 94.56 182 ASP A O 1
ATOM 1541 N N . PHE A 1 183 ? -0.746 3.475 19.406 1.00 95.62 183 PHE A N 1
ATOM 1542 C CA . PHE A 1 183 ? -1.694 3.373 18.293 1.00 95.62 183 PHE A CA 1
ATOM 1543 C C . PHE A 1 183 ? -3.078 3.929 18.670 1.00 95.62 183 PHE A C 1
ATOM 1545 O O . PHE A 1 183 ? -3.606 4.789 17.963 1.00 95.62 183 PHE A O 1
ATOM 1552 N N . LEU A 1 184 ? -3.630 3.511 19.812 1.00 94.69 184 LEU A N 1
ATOM 1553 C CA . LEU A 1 184 ? -4.922 3.985 20.319 1.00 94.69 184 LEU A CA 1
ATOM 1554 C C . LEU A 1 184 ? -4.925 5.489 20.631 1.00 94.69 184 LEU A C 1
ATOM 1556 O O . LEU A 1 184 ? -5.974 6.127 20.588 1.00 94.69 184 LEU A O 1
ATOM 1560 N N . GLU A 1 185 ? -3.775 6.083 20.945 1.00 92.75 185 GLU A N 1
ATOM 1561 C CA . GLU A 1 185 ? -3.654 7.535 21.092 1.00 92.75 185 GLU A CA 1
ATOM 1562 C C . GLU A 1 185 ? -3.571 8.241 19.732 1.00 92.75 185 GLU A C 1
ATOM 1564 O O . GLU A 1 185 ? -4.234 9.257 19.516 1.00 92.75 185 GLU A O 1
ATOM 1569 N N . HIS A 1 186 ? -2.796 7.693 18.793 1.00 91.56 186 HIS A N 1
ATOM 1570 C CA . HIS A 1 186 ? -2.672 8.220 17.432 1.00 91.56 186 HIS A CA 1
ATOM 1571 C C . HIS A 1 186 ? -4.019 8.230 16.702 1.00 91.56 186 HIS A C 1
ATOM 1573 O O . HIS A 1 186 ? -4.383 9.237 16.089 1.00 91.56 186 HIS A O 1
ATOM 1579 N N . ILE A 1 187 ? -4.796 7.150 16.825 1.00 91.62 187 ILE A N 1
ATOM 1580 C CA . ILE A 1 187 ? -6.043 6.979 16.078 1.00 91.62 187 ILE A CA 1
ATOM 1581 C C . ILE A 1 187 ? -7.135 7.982 16.461 1.00 91.62 187 ILE A C 1
ATOM 1583 O O . ILE A 1 187 ? -7.972 8.317 15.628 1.00 91.62 187 ILE A O 1
ATOM 1587 N N . LYS A 1 188 ? -7.093 8.548 17.674 1.00 89.19 188 LYS A N 1
ATOM 1588 C CA . LYS A 1 188 ? -8.041 9.587 18.122 1.00 89.19 188 LYS A CA 1
ATOM 1589 C C . LYS A 1 188 ? -8.064 10.806 17.201 1.00 89.19 188 LYS A C 1
ATOM 1591 O O . LYS A 1 188 ? -9.087 11.472 17.101 1.00 89.19 188 LYS A O 1
ATOM 1596 N N . ARG A 1 189 ? -6.960 11.081 16.496 1.00 86.00 189 ARG A N 1
ATOM 1597 C CA . ARG A 1 189 ? -6.859 12.169 15.506 1.00 86.00 189 ARG A CA 1
ATOM 1598 C C . ARG A 1 189 ? -7.695 11.923 14.250 1.00 86.00 189 ARG A C 1
ATOM 1600 O O . ARG A 1 189 ? -7.940 12.856 13.500 1.00 86.00 189 ARG A O 1
ATOM 1607 N N . HIS A 1 190 ? -8.122 10.684 14.025 1.00 84.94 190 HIS A N 1
ATOM 1608 C CA . HIS A 1 190 ? -8.967 10.282 12.907 1.00 84.94 190 HIS A CA 1
ATOM 1609 C C . HIS A 1 190 ? -10.456 10.228 13.281 1.00 84.94 190 HIS A C 1
ATOM 1611 O O . HIS A 1 190 ? -11.242 9.651 12.537 1.00 84.94 190 HIS A O 1
ATOM 1617 N N . PHE A 1 191 ? -10.868 10.820 14.406 1.00 84.56 191 PHE A N 1
ATOM 1618 C CA . PHE A 1 191 ? -12.272 10.943 14.805 1.00 84.56 191 PHE A CA 1
ATOM 1619 C C . PHE A 1 191 ? -12.731 12.395 14.747 1.00 84.56 191 PHE A C 1
ATOM 1621 O O . PHE A 1 191 ? -11.988 13.309 15.103 1.00 84.56 191 PHE A O 1
ATOM 1628 N N . GLN A 1 192 ? -13.977 12.610 14.325 1.00 74.25 192 GLN A N 1
ATOM 1629 C CA . GLN A 1 192 ? -14.588 13.936 14.385 1.00 74.25 192 GLN A CA 1
ATOM 1630 C C . GLN A 1 192 ? -14.670 14.426 15.836 1.00 74.25 192 GLN A C 1
ATOM 1632 O O . GLN A 1 192 ? -15.153 13.717 16.722 1.00 74.25 192 GLN A O 1
ATOM 1637 N N . SER A 1 193 ? -14.227 15.662 16.075 1.00 66.06 193 SER A N 1
ATOM 1638 C CA . SER A 1 193 ? -14.470 16.330 17.350 1.00 66.06 193 SER A CA 1
ATOM 1639 C C . SER A 1 193 ? -15.909 16.853 17.390 1.00 66.06 193 SER A C 1
ATOM 1641 O O . SER A 1 193 ? -16.468 17.283 16.383 1.00 66.06 193 SER A O 1
ATOM 1643 N N . THR A 1 194 ? -16.520 16.874 18.574 1.00 53.97 194 THR A N 1
ATOM 1644 C CA . THR A 1 194 ? -17.866 17.439 18.780 1.00 53.97 194 THR A CA 1
ATOM 1645 C C . THR A 1 194 ? -17.923 18.963 18.627 1.00 53.97 194 THR A C 1
ATOM 1647 O O . THR A 1 194 ? -19.010 19.533 18.706 1.00 53.97 194 THR A O 1
ATOM 1650 N N . LYS A 1 195 ? -16.780 19.645 18.450 1.00 52.41 195 LYS A N 1
ATOM 1651 C CA . LYS A 1 195 ? -16.679 21.111 18.541 1.00 52.41 195 LYS A CA 1
ATOM 1652 C C . LYS A 1 195 ? -16.147 21.825 17.304 1.00 52.41 195 LYS A C 1
ATOM 1654 O O . LYS A 1 195 ? -16.238 23.047 17.275 1.00 52.41 195 LYS A O 1
ATOM 1659 N N . GLU A 1 196 ? -15.656 21.131 16.283 1.00 52.50 196 GLU A N 1
ATOM 1660 C CA . GLU A 1 196 ? -15.101 21.801 15.105 1.00 52.50 196 GLU A CA 1
ATOM 1661 C C . GLU A 1 196 ? -15.699 21.240 13.823 1.00 52.50 196 GLU A C 1
ATOM 1663 O O . GLU A 1 196 ? -15.445 20.116 13.397 1.00 52.50 196 GLU A O 1
ATOM 1668 N N . VAL A 1 197 ? -16.530 22.074 13.204 1.00 51.03 197 VAL A N 1
ATOM 1669 C CA . VAL A 1 197 ? -16.910 21.917 11.812 1.00 51.03 197 VAL A CA 1
ATOM 1670 C C . VAL A 1 197 ? -15.771 22.506 10.970 1.00 51.03 197 VAL A C 1
ATOM 1672 O O . VAL A 1 197 ? -15.270 23.588 11.263 1.00 51.03 197 VAL A O 1
ATOM 1675 N N . ILE A 1 198 ? -15.503 21.851 9.840 1.00 51.41 198 ILE A N 1
ATOM 1676 C CA . ILE A 1 198 ? -14.837 22.389 8.643 1.00 51.41 198 ILE A CA 1
ATOM 1677 C C . ILE A 1 198 ? -13.299 22.365 8.664 1.00 51.41 198 ILE A C 1
ATOM 1679 O O . ILE A 1 198 ? -12.640 23.399 8.626 1.00 51.41 198 ILE A O 1
ATOM 1683 N N . ASN A 1 199 ? -12.720 21.176 8.502 1.00 50.97 199 ASN A N 1
ATOM 1684 C CA . ASN A 1 199 ? -11.631 21.058 7.536 1.00 50.97 199 ASN A CA 1
ATOM 1685 C C . ASN A 1 199 ? -11.998 19.987 6.506 1.00 50.97 199 ASN A C 1
ATOM 1687 O O . ASN A 1 199 ? -12.217 18.821 6.830 1.00 50.97 199 ASN A O 1
ATOM 1691 N N . THR A 1 200 ? -12.184 20.408 5.257 1.00 56.81 200 THR A N 1
ATOM 1692 C CA . THR A 1 200 ? -12.808 19.598 4.201 1.00 56.81 200 THR A CA 1
ATOM 1693 C C . THR A 1 200 ? -11.864 18.586 3.568 1.00 56.81 200 THR A C 1
ATOM 1695 O O . THR A 1 200 ? -12.311 17.886 2.672 1.00 56.81 200 THR A O 1
ATOM 1698 N N . SER A 1 201 ? -10.601 18.491 3.998 1.00 65.12 201 SER A N 1
ATOM 1699 C CA . SER A 1 201 ? -9.575 17.614 3.410 1.00 65.12 201 SER A CA 1
ATOM 1700 C C . SER A 1 201 ? -9.158 16.429 4.292 1.00 65.12 201 SER A C 1
ATOM 1702 O O . SER A 1 201 ? -8.201 15.726 3.973 1.00 65.12 201 SER A O 1
ATOM 1704 N N . GLU A 1 202 ? -9.815 16.221 5.432 1.00 81.00 202 GLU A N 1
ATOM 1705 C CA . GLU A 1 202 ? -9.444 15.164 6.380 1.00 81.00 202 GLU A CA 1
ATOM 1706 C C . GLU A 1 202 ? -10.275 13.888 6.175 1.00 81.00 202 GLU A C 1
ATOM 1708 O O . GLU A 1 202 ? -11.383 13.914 5.627 1.00 81.00 202 GLU A O 1
ATOM 1713 N N . SER A 1 203 ? -9.706 12.754 6.598 1.00 88.81 203 SER A N 1
ATOM 1714 C CA . SER A 1 203 ? -10.397 11.463 6.684 1.00 88.81 203 SER A CA 1
ATOM 1715 C C . SER A 1 203 ? -10.718 11.174 8.143 1.00 88.81 203 SER A C 1
ATOM 1717 O O . SER A 1 203 ? -9.810 10.855 8.914 1.00 88.81 203 SER A O 1
ATOM 1719 N N . LEU A 1 204 ? -11.993 11.314 8.514 1.00 92.94 204 LEU A N 1
ATOM 1720 C CA . LEU A 1 204 ? -12.461 11.255 9.899 1.00 92.94 204 LEU A CA 1
ATOM 1721 C C . LEU A 1 204 ? -13.643 10.298 10.053 1.00 92.94 204 LEU A C 1
ATOM 1723 O O . LEU A 1 204 ? -14.655 10.422 9.350 1.00 92.94 204 LEU A O 1
ATOM 1727 N N . PHE A 1 205 ? -13.523 9.354 10.982 1.00 94.44 205 PHE A N 1
ATOM 1728 C CA . PHE A 1 205 ? -14.629 8.526 11.443 1.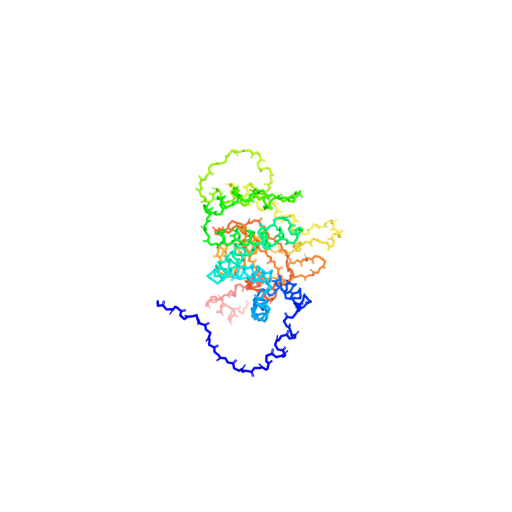00 94.44 205 PHE A CA 1
ATOM 1729 C C . PHE A 1 205 ? -15.704 9.394 12.095 1.00 94.44 205 PHE A C 1
ATOM 1731 O O . PHE A 1 205 ? -15.412 10.426 12.711 1.00 94.44 205 PHE A O 1
ATOM 1738 N N . TYR A 1 206 ? -16.956 8.963 11.961 1.00 92.06 206 TYR A N 1
ATOM 1739 C CA . TYR A 1 206 ? -18.049 9.568 12.714 1.00 92.06 206 TYR A CA 1
ATOM 1740 C C . TYR A 1 206 ? -17.906 9.296 14.205 1.00 92.06 206 TYR A C 1
ATOM 1742 O O . TYR A 1 206 ? -17.342 8.281 14.612 1.00 92.06 206 TYR A O 1
ATOM 1750 N N . PHE A 1 207 ? -18.465 10.189 15.017 1.00 87.75 207 PHE A N 1
ATOM 1751 C CA . PHE A 1 207 ? -18.475 10.031 16.467 1.00 87.75 207 PHE A CA 1
ATOM 1752 C C . PHE A 1 207 ? -19.205 8.748 16.904 1.00 87.75 207 PHE A C 1
ATOM 1754 O O . PHE A 1 207 ? -18.817 8.111 17.877 1.00 87.75 207 PHE A O 1
ATOM 1761 N N . GLU A 1 208 ? -20.231 8.336 16.159 1.00 89.19 208 GLU A N 1
ATOM 1762 C CA . GLU A 1 208 ? -21.029 7.132 16.406 1.00 89.19 208 GLU A CA 1
ATOM 1763 C C . GLU A 1 208 ? -20.366 5.838 15.904 1.00 89.19 208 GLU A C 1
ATOM 1765 O O . GLU A 1 208 ? -20.930 4.754 16.070 1.00 89.19 208 GLU A O 1
ATOM 1770 N N . PHE A 1 209 ? -19.200 5.921 15.255 1.00 92.69 209 PHE A N 1
ATOM 1771 C CA . PHE A 1 209 ? -18.484 4.738 14.793 1.00 92.69 209 PHE A CA 1
ATOM 1772 C C . PHE A 1 209 ? -18.051 3.887 16.002 1.00 92.69 209 PHE A C 1
ATOM 1774 O O . PHE A 1 209 ? -17.316 4.391 16.854 1.00 92.69 209 PHE A O 1
ATOM 1781 N N . PRO A 1 210 ? -18.471 2.608 16.106 1.00 94.12 210 PRO A N 1
ATOM 1782 C CA . PRO A 1 210 ? -18.227 1.781 17.287 1.00 94.12 210 PRO A CA 1
ATOM 1783 C C . PRO A 1 210 ? -16.798 1.226 17.278 1.00 94.12 210 PRO A C 1
ATOM 1785 O O . PRO A 1 210 ? -16.574 0.034 17.038 1.00 94.12 210 PRO A O 1
ATOM 1788 N N . PHE A 1 211 ? -15.833 2.116 17.505 1.00 94.25 211 PHE A N 1
ATOM 1789 C CA . PHE A 1 211 ? -14.410 1.866 17.320 1.00 94.25 211 PHE A CA 1
ATOM 1790 C C . PHE A 1 211 ? -13.923 0.624 18.059 1.00 94.25 211 PHE A C 1
ATOM 1792 O O . PHE A 1 211 ? -13.306 -0.224 17.429 1.00 94.25 211 PHE A O 1
ATOM 1799 N N . GLU A 1 212 ? -14.232 0.462 19.346 1.00 93.25 212 GLU A N 1
ATOM 1800 C CA . GLU A 1 212 ? -13.728 -0.657 20.148 1.00 93.25 212 GLU A CA 1
ATOM 1801 C C . GLU A 1 212 ? -14.180 -2.005 19.573 1.00 93.25 212 GLU A C 1
ATOM 1803 O O . GLU A 1 212 ? -13.373 -2.914 19.381 1.00 93.25 212 GLU A O 1
ATOM 1808 N N . ARG A 1 213 ? -15.468 -2.124 19.224 1.00 94.06 213 ARG A N 1
ATOM 1809 C CA . ARG A 1 213 ? -16.032 -3.353 18.645 1.00 94.06 213 ARG A CA 1
ATOM 1810 C C . ARG A 1 213 ? -15.444 -3.644 17.264 1.00 94.06 213 ARG A C 1
ATOM 1812 O O . ARG A 1 213 ? -15.170 -4.803 16.951 1.00 94.06 213 ARG A O 1
ATOM 1819 N N . VAL A 1 214 ? -15.277 -2.613 16.436 1.00 96.44 214 VAL A N 1
ATOM 1820 C CA . VAL A 1 214 ? -14.692 -2.758 15.096 1.00 96.44 214 VAL A CA 1
ATOM 1821 C C . VAL A 1 214 ? -13.212 -3.110 15.188 1.00 96.44 214 VAL A C 1
ATOM 1823 O O . VAL A 1 214 ? -12.762 -4.014 14.495 1.00 96.44 214 VAL A O 1
ATOM 1826 N N . TYR A 1 215 ? -12.466 -2.457 16.071 1.00 96.19 215 TYR A N 1
ATOM 1827 C CA . TYR A 1 215 ? -11.041 -2.681 16.262 1.00 96.19 215 TYR A CA 1
ATOM 1828 C C . TYR A 1 215 ? -10.739 -4.115 16.715 1.00 96.19 215 TYR A C 1
ATOM 1830 O O . TYR A 1 215 ? -9.856 -4.760 16.148 1.00 96.19 215 TYR A O 1
ATOM 1838 N N . GLU A 1 216 ? -11.523 -4.672 17.644 1.00 95.12 216 GLU A N 1
ATOM 1839 C CA . GLU A 1 216 ? -11.409 -6.092 18.008 1.00 95.12 216 GLU A CA 1
ATOM 1840 C C . GLU A 1 216 ? -11.668 -7.022 16.814 1.00 95.12 216 GLU A C 1
ATOM 1842 O O . GLU A 1 216 ? -11.000 -8.041 16.642 1.00 95.12 216 GLU A O 1
ATOM 1847 N N . ASN A 1 217 ? -12.608 -6.672 15.935 1.00 95.00 217 ASN A N 1
ATOM 1848 C CA . ASN A 1 217 ? -12.862 -7.452 14.729 1.00 95.00 217 ASN A CA 1
ATOM 1849 C C . ASN A 1 217 ? -11.720 -7.359 13.703 1.00 95.00 217 ASN A C 1
ATOM 1851 O O . ASN A 1 217 ? -11.321 -8.373 13.125 1.00 95.00 217 ASN A O 1
ATOM 1855 N N . VAL A 1 218 ? -11.162 -6.159 13.527 1.00 96.19 218 VAL A N 1
ATOM 1856 C CA . VAL A 1 218 ? -10.001 -5.898 12.667 1.00 96.19 218 VAL A CA 1
ATOM 1857 C C . VAL A 1 218 ? -8.804 -6.727 13.126 1.00 96.19 218 VAL A C 1
ATOM 1859 O O . VAL A 1 218 ? -8.214 -7.425 12.304 1.00 96.19 218 VAL A O 1
ATOM 1862 N N . LYS A 1 219 ? -8.490 -6.736 14.430 1.00 95.19 219 LYS A N 1
ATOM 1863 C CA . LYS A 1 219 ? -7.393 -7.548 14.988 1.00 95.19 219 LYS A CA 1
ATOM 1864 C C . LYS A 1 219 ? -7.546 -9.037 14.680 1.00 95.19 219 LYS A C 1
ATOM 1866 O O . LYS A 1 219 ? -6.570 -9.693 14.348 1.00 95.19 219 LYS A O 1
ATOM 1871 N N . ASN A 1 220 ? -8.769 -9.563 14.735 1.00 92.75 220 ASN A N 1
ATOM 1872 C CA . ASN A 1 220 ? -9.039 -10.969 14.416 1.00 92.75 220 ASN A CA 1
ATOM 1873 C C . ASN A 1 220 ? -8.958 -11.287 12.913 1.00 92.75 220 ASN A C 1
ATOM 1875 O O . ASN A 1 220 ? -8.895 -12.456 12.536 1.00 92.75 220 ASN A O 1
ATOM 1879 N N . SER A 1 221 ? -8.983 -10.264 12.059 1.00 92.38 221 SER A N 1
ATOM 1880 C CA . SER A 1 221 ? -8.953 -10.405 10.600 1.00 92.38 221 SER A CA 1
ATOM 1881 C C . SER A 1 221 ? -7.544 -10.265 10.011 1.00 92.38 221 SER A C 1
ATOM 1883 O O . SER A 1 221 ? -7.347 -10.555 8.830 1.00 92.38 221 SER A O 1
ATOM 1885 N N . ILE A 1 222 ? -6.566 -9.819 10.809 1.00 93.56 222 ILE A N 1
ATOM 1886 C CA . ILE A 1 222 ? -5.193 -9.531 10.382 1.00 93.56 222 ILE A CA 1
ATOM 1887 C C . ILE A 1 222 ? -4.213 -10.443 11.150 1.00 93.56 222 ILE A C 1
ATOM 1889 O O . ILE A 1 222 ? -4.299 -10.525 12.372 1.00 93.56 222 ILE A O 1
ATOM 1893 N N . PRO A 1 223 ? -3.247 -11.099 10.476 1.00 86.75 223 PRO A N 1
ATOM 1894 C CA . PRO A 1 223 ? -2.977 -11.027 9.043 1.00 86.75 223 PRO A CA 1
ATOM 1895 C C . PRO A 1 223 ? -3.954 -11.884 8.225 1.00 86.75 223 PRO A C 1
ATOM 1897 O O . PRO A 1 223 ? -4.138 -13.075 8.476 1.00 86.75 223 PRO A O 1
ATOM 1900 N N . GLY A 1 224 ? -4.548 -11.270 7.205 1.00 83.50 224 GLY A N 1
ATOM 1901 C CA . GLY A 1 224 ? -5.448 -11.914 6.249 1.00 83.50 224 GLY A CA 1
ATOM 1902 C C . GLY A 1 224 ? -4.821 -12.011 4.855 1.00 83.50 224 GLY A C 1
ATOM 1903 O O . GLY A 1 224 ? -3.768 -11.433 4.587 1.00 83.50 224 GLY A O 1
ATOM 1904 N N . LYS A 1 225 ? -5.467 -12.744 3.940 1.00 81.75 225 LYS A N 1
ATOM 1905 C CA . LYS A 1 225 ? -5.013 -12.846 2.536 1.00 81.75 225 LYS A CA 1
ATOM 1906 C C . LYS A 1 225 ? -5.462 -11.670 1.665 1.00 81.75 225 LYS A C 1
ATOM 1908 O O . LYS A 1 225 ? -4.825 -11.384 0.659 1.00 81.75 225 LYS A O 1
ATOM 1913 N N . GLU A 1 226 ? -6.556 -11.014 2.034 1.00 86.69 226 GLU A N 1
ATOM 1914 C CA . GLU A 1 226 ? -7.181 -9.935 1.265 1.00 86.69 226 GLU A CA 1
ATOM 1915 C C . GLU A 1 226 ? -6.546 -8.588 1.620 1.00 86.69 226 GLU A C 1
ATOM 1917 O O . GLU A 1 226 ? -7.101 -7.792 2.374 1.00 86.69 226 GLU A O 1
ATOM 1922 N N . LYS A 1 227 ? -5.335 -8.369 1.102 1.00 93.44 227 LYS A N 1
ATOM 1923 C CA . LYS A 1 227 ? -4.551 -7.148 1.309 1.00 93.44 227 LYS A CA 1
ATOM 1924 C C . LYS A 1 227 ? -3.916 -6.669 0.014 1.00 93.44 227 LYS A C 1
ATOM 1926 O O . LYS A 1 227 ? -3.706 -7.459 -0.907 1.00 93.44 227 LYS A O 1
ATOM 1931 N N . LEU A 1 228 ? -3.573 -5.388 -0.025 1.00 95.50 228 LEU A N 1
ATOM 1932 C CA . LEU A 1 228 ? -2.743 -4.806 -1.075 1.00 95.50 228 LEU A CA 1
ATOM 1933 C C . LEU A 1 228 ? -1.382 -4.410 -0.508 1.00 95.50 228 LEU A C 1
ATOM 1935 O O . LEU A 1 228 ? -1.292 -3.846 0.582 1.00 95.50 228 LEU A O 1
ATOM 1939 N N . PHE A 1 229 ? -0.334 -4.667 -1.283 1.00 95.38 229 PHE A N 1
ATOM 1940 C CA . PHE A 1 229 ? 1.049 -4.302 -0.969 1.00 95.38 229 PHE A CA 1
ATOM 1941 C C . PHE A 1 229 ? 1.333 -2.887 -1.480 1.00 95.38 229 PHE A C 1
ATOM 1943 O O . PHE A 1 229 ? 2.133 -2.671 -2.395 1.00 95.38 229 PHE A O 1
ATOM 1950 N N . ASP A 1 230 ? 0.572 -1.926 -0.969 1.00 85.12 230 ASP A N 1
ATOM 1951 C CA . ASP A 1 230 ? 0.616 -0.529 -1.389 1.00 85.12 230 ASP A CA 1
ATOM 1952 C C . ASP A 1 230 ? 1.430 0.303 -0.390 1.00 85.12 230 ASP A C 1
ATOM 1954 O O . ASP A 1 230 ? 1.210 0.225 0.813 1.00 85.12 230 ASP A O 1
ATOM 1958 N N . GLY A 1 231 ? 2.394 1.083 -0.885 1.00 88.69 231 GLY A N 1
ATOM 1959 C CA . GLY A 1 231 ? 3.463 1.675 -0.072 1.00 88.69 231 GLY A CA 1
ATOM 1960 C C . GLY A 1 231 ? 4.801 0.944 -0.231 1.00 88.69 231 GLY A C 1
ATOM 1961 O O . GLY A 1 231 ? 5.137 0.488 -1.329 1.00 88.69 231 GLY A O 1
ATOM 1962 N N . ILE A 1 232 ? 5.598 0.889 0.843 1.00 91.25 232 ILE A N 1
ATOM 1963 C CA . ILE A 1 232 ? 6.909 0.209 0.851 1.00 91.25 232 ILE A CA 1
ATOM 1964 C C . ILE A 1 232 ? 7.003 -0.844 1.955 1.00 91.25 232 ILE A C 1
ATOM 1966 O O . ILE A 1 232 ? 7.427 -1.961 1.688 1.00 91.25 232 ILE A O 1
ATOM 1970 N N . ILE A 1 233 ? 6.626 -0.482 3.184 1.00 95.44 233 ILE A N 1
ATOM 1971 C CA . ILE A 1 233 ? 6.735 -1.342 4.378 1.00 95.44 233 ILE A CA 1
ATOM 1972 C C . ILE A 1 233 ? 5.378 -1.694 4.986 1.00 95.44 233 ILE A C 1
ATOM 1974 O O . ILE A 1 233 ? 5.314 -2.259 6.075 1.00 95.44 233 ILE A O 1
ATOM 1978 N N . GLU A 1 234 ? 4.298 -1.291 4.327 1.00 95.31 234 GLU A N 1
ATOM 1979 C CA . GLU A 1 234 ? 2.941 -1.359 4.848 1.00 95.31 234 GLU A CA 1
ATOM 1980 C C . GLU A 1 234 ? 2.050 -2.201 3.934 1.00 95.31 234 GLU A C 1
ATOM 1982 O O . GLU A 1 234 ? 2.168 -2.142 2.709 1.00 95.31 234 GLU A O 1
ATOM 1987 N N . ASP A 1 235 ? 1.189 -3.005 4.552 1.00 96.19 235 ASP A N 1
ATOM 1988 C CA . ASP A 1 235 ? 0.100 -3.721 3.898 1.00 96.19 235 ASP A CA 1
ATOM 1989 C C . ASP A 1 235 ? -1.208 -2.964 4.174 1.00 96.19 235 ASP A C 1
ATOM 1991 O O . ASP A 1 235 ? -1.482 -2.567 5.313 1.00 96.19 235 ASP A O 1
ATOM 1995 N N . ASN A 1 236 ? -2.045 -2.810 3.148 1.00 96.06 236 ASN A N 1
ATOM 1996 C CA . ASN A 1 236 ? -3.350 -2.163 3.257 1.00 96.06 236 ASN A CA 1
ATOM 1997 C C . ASN A 1 236 ? -4.469 -3.209 3.250 1.00 96.06 236 ASN A C 1
ATOM 1999 O O . ASN A 1 236 ? -4.605 -3.979 2.296 1.00 96.06 236 ASN A O 1
ATOM 2003 N N . TYR A 1 237 ? -5.309 -3.176 4.281 1.00 97.31 237 TYR A N 1
ATOM 2004 C CA . TYR A 1 237 ? -6.550 -3.943 4.367 1.00 97.31 237 TYR A CA 1
ATOM 2005 C C . TYR A 1 237 ? -7.735 -2.990 4.292 1.00 97.31 237 TYR A C 1
ATOM 2007 O O . TYR A 1 237 ? -7.767 -1.981 4.997 1.00 97.31 237 TYR A O 1
ATOM 2015 N N . TYR A 1 238 ? -8.727 -3.317 3.471 1.00 96.81 238 TYR A N 1
ATOM 2016 C CA . TYR A 1 238 ? -9.937 -2.514 3.343 1.00 96.81 238 TYR A CA 1
ATOM 2017 C C . TYR A 1 238 ? -11.093 -3.218 4.033 1.00 96.81 238 TYR A C 1
ATOM 2019 O O . TYR A 1 238 ? -11.282 -4.427 3.909 1.00 96.81 238 TYR A O 1
ATOM 2027 N N . PHE A 1 239 ? -11.882 -2.448 4.765 1.00 97.44 239 PHE A N 1
ATOM 2028 C CA . PHE A 1 239 ? -13.051 -2.942 5.470 1.00 97.44 239 PHE A CA 1
ATOM 2029 C C . PHE A 1 239 ? -14.260 -2.129 5.055 1.00 97.44 239 PHE A C 1
ATOM 2031 O O . PHE A 1 239 ? -14.171 -0.912 4.876 1.00 97.44 239 PHE A O 1
ATOM 2038 N N . LYS A 1 240 ? -15.401 -2.804 4.940 1.00 97.31 240 LYS A N 1
ATOM 2039 C CA . LYS A 1 240 ? -16.685 -2.163 4.689 1.00 97.31 240 LYS A CA 1
ATOM 2040 C C . LYS A 1 240 ? -17.507 -2.119 5.971 1.00 97.31 240 LYS A C 1
ATOM 2042 O O . LYS A 1 240 ? -17.813 -3.146 6.574 1.00 97.31 240 LYS A O 1
ATOM 2047 N N . TYR A 1 241 ? -17.881 -0.908 6.352 1.00 97.06 241 TYR A N 1
ATOM 2048 C CA . TYR A 1 241 ? -18.829 -0.597 7.408 1.00 97.06 241 TYR A CA 1
ATOM 2049 C C . TYR A 1 241 ? -19.605 0.638 6.949 1.00 97.06 241 TYR A C 1
ATOM 2051 O O . TYR A 1 241 ? -19.053 1.737 6.900 1.00 97.06 241 TYR A O 1
ATOM 2059 N N . ASP A 1 242 ? -20.870 0.474 6.555 1.00 95.50 242 ASP A N 1
ATOM 2060 C CA . ASP A 1 242 ? -21.582 1.570 5.887 1.00 95.50 242 ASP A CA 1
ATOM 2061 C C . ASP A 1 242 ? -21.686 2.797 6.794 1.00 95.50 242 ASP A C 1
ATOM 2063 O O . ASP A 1 242 ? -21.958 2.667 7.992 1.00 95.50 242 ASP A O 1
ATOM 2067 N N . ASN A 1 243 ? -21.511 3.977 6.207 1.00 93.50 243 ASN A N 1
ATOM 2068 C CA . ASN A 1 243 ? -21.500 5.245 6.919 1.00 93.50 243 ASN A CA 1
ATOM 2069 C C . ASN A 1 243 ? -20.502 5.246 8.097 1.00 93.50 243 ASN A C 1
ATOM 2071 O O . ASN A 1 243 ? -20.860 5.641 9.203 1.00 93.50 243 ASN A O 1
ATOM 2075 N N . CYS A 1 244 ? -19.264 4.773 7.885 1.00 94.62 244 CYS A N 1
ATOM 2076 C CA . CYS A 1 244 ? -18.224 4.767 8.924 1.00 94.62 244 CYS A CA 1
ATOM 2077 C C . CYS A 1 244 ? -17.597 6.147 9.150 1.00 94.62 244 CYS A C 1
ATOM 2079 O O . CYS A 1 244 ? -17.125 6.445 10.246 1.00 94.62 244 CYS A O 1
ATOM 2081 N N . GLY A 1 245 ? -17.581 7.003 8.129 1.00 94.06 245 GLY A N 1
ATOM 2082 C CA . GLY A 1 245 ? -16.958 8.316 8.228 1.00 94.06 245 GLY A CA 1
ATOM 2083 C C . GLY A 1 245 ? -17.044 9.128 6.948 1.00 94.06 245 GLY A C 1
ATOM 2084 O O . GLY A 1 245 ? -17.859 8.857 6.058 1.00 94.06 245 GLY A O 1
ATOM 2085 N N . LYS A 1 246 ? -16.167 10.128 6.862 1.00 92.88 246 LYS A N 1
ATOM 2086 C CA . LYS A 1 246 ? -15.992 10.975 5.682 1.00 92.88 246 LYS A CA 1
ATOM 2087 C C . LYS A 1 246 ? -14.525 11.093 5.306 1.00 92.88 246 LYS A C 1
ATOM 2089 O O . LYS A 1 246 ? -13.670 11.148 6.184 1.00 92.88 246 LYS A O 1
ATOM 2094 N N . THR A 1 247 ? -14.273 11.242 4.015 1.00 90.44 247 THR A N 1
ATOM 2095 C CA . THR A 1 247 ? -12.972 11.620 3.460 1.00 90.44 247 THR A CA 1
ATOM 2096 C C . THR A 1 247 ? -13.200 12.755 2.485 1.00 90.44 247 THR A C 1
ATOM 2098 O O . THR A 1 247 ? -14.070 12.672 1.622 1.00 90.44 247 THR A O 1
ATOM 2101 N N . ASN A 1 248 ? -12.450 13.841 2.623 1.00 86.94 248 ASN A N 1
ATOM 2102 C CA . ASN A 1 248 ? -12.608 15.019 1.771 1.00 86.94 248 ASN A CA 1
ATOM 2103 C C . ASN A 1 248 ? -14.061 15.556 1.716 1.00 86.94 248 ASN A C 1
ATOM 2105 O O . ASN A 1 248 ? -14.573 15.925 0.659 1.00 86.94 248 ASN A O 1
ATOM 2109 N N . GLY A 1 249 ? -14.775 15.500 2.847 1.00 85.50 249 GLY A N 1
ATOM 2110 C CA . GLY A 1 249 ? -16.189 15.886 2.960 1.00 85.50 249 GLY A CA 1
ATOM 2111 C C . GLY A 1 249 ? -17.205 14.908 2.350 1.00 85.50 249 GLY A C 1
ATOM 2112 O O . GLY A 1 249 ? -18.407 15.102 2.538 1.00 85.50 249 GLY A O 1
ATOM 2113 N N . VAL A 1 250 ? -16.756 13.846 1.679 1.00 90.50 250 VAL A N 1
ATOM 2114 C CA . VAL A 1 250 ? -17.610 12.822 1.067 1.00 90.50 250 VAL A CA 1
ATOM 2115 C C . VAL A 1 250 ? -17.778 11.650 2.030 1.00 90.50 250 VAL A C 1
ATOM 2117 O O . VAL A 1 250 ? -16.801 11.125 2.564 1.00 90.50 250 VAL A O 1
ATOM 2120 N N . ASN A 1 251 ? -19.027 11.243 2.262 1.00 93.06 251 ASN A N 1
ATOM 2121 C CA . ASN A 1 251 ? -19.343 10.081 3.089 1.00 93.06 251 ASN A CA 1
ATOM 2122 C C . ASN A 1 251 ? -18.791 8.808 2.452 1.00 93.06 251 ASN A C 1
ATOM 2124 O O . ASN A 1 251 ? -18.875 8.632 1.237 1.00 93.06 251 ASN A O 1
ATOM 2128 N N . THR A 1 252 ? -18.297 7.895 3.281 1.00 95.06 252 THR A N 1
ATOM 2129 C CA . THR A 1 252 ? -17.827 6.594 2.816 1.00 95.06 252 THR A CA 1
ATOM 2130 C C . THR A 1 252 ? -18.343 5.448 3.679 1.00 95.06 252 THR A C 1
ATOM 2132 O O . THR A 1 252 ? -18.647 5.602 4.865 1.00 95.06 252 THR A O 1
ATOM 2135 N N . ASN A 1 253 ? -18.445 4.289 3.035 1.00 97.00 253 ASN A N 1
ATOM 2136 C CA . ASN A 1 253 ? -18.780 3.002 3.632 1.00 97.00 253 ASN A CA 1
ATOM 2137 C C . ASN A 1 253 ? -17.536 2.150 3.895 1.00 97.00 253 ASN A C 1
ATOM 2139 O O . ASN A 1 253 ? -17.669 0.995 4.288 1.00 97.00 253 ASN A O 1
ATOM 2143 N N . TYR A 1 254 ? -16.346 2.687 3.628 1.00 97.25 254 TYR A N 1
ATOM 2144 C CA . TYR A 1 254 ? -15.099 1.949 3.708 1.00 97.25 254 TYR A CA 1
ATOM 2145 C C . TYR A 1 254 ? -14.077 2.681 4.562 1.00 97.25 254 TYR A C 1
ATOM 2147 O O . TYR A 1 254 ? -14.024 3.912 4.598 1.00 97.25 254 TYR A O 1
ATOM 2155 N N . PHE A 1 255 ? -13.215 1.906 5.201 1.00 97.44 255 PHE A N 1
ATOM 2156 C CA . PHE A 1 255 ? -12.016 2.400 5.855 1.00 97.44 255 PHE A CA 1
ATOM 2157 C C . PHE A 1 255 ? -10.840 1.489 5.526 1.00 97.44 255 PHE A C 1
ATOM 2159 O O . PHE A 1 255 ? -11.014 0.304 5.232 1.00 97.44 255 PHE A O 1
ATOM 2166 N N . VAL A 1 256 ? -9.643 2.064 5.542 1.00 96.56 256 VAL A N 1
ATOM 2167 C CA . VAL A 1 256 ? -8.391 1.336 5.348 1.00 96.56 256 VAL A CA 1
ATOM 2168 C C . VAL A 1 256 ? -7.707 1.147 6.693 1.00 96.56 256 VAL A C 1
ATOM 2170 O O . VAL A 1 256 ? -7.732 2.038 7.544 1.00 96.56 256 VAL A O 1
ATOM 2173 N N . VAL A 1 257 ? -7.095 -0.015 6.872 1.00 97.38 257 VAL A N 1
ATOM 2174 C CA . VAL A 1 257 ? -6.213 -0.352 7.985 1.00 97.38 257 VAL A CA 1
ATOM 2175 C C . VAL A 1 257 ? -4.832 -0.604 7.397 1.00 97.38 257 VAL A C 1
ATOM 2177 O O . VAL A 1 257 ? -4.665 -1.504 6.572 1.00 97.38 257 VAL A O 1
ATOM 2180 N N . LYS A 1 258 ? -3.855 0.209 7.804 1.00 97.12 258 LYS A N 1
ATOM 2181 C CA . LYS A 1 258 ? -2.451 0.038 7.428 1.00 97.12 258 LYS A CA 1
ATOM 2182 C C . LYS A 1 258 ? -1.733 -0.732 8.516 1.00 97.12 258 LYS A C 1
ATOM 2184 O O . LYS A 1 258 ? -1.803 -0.333 9.680 1.00 97.12 258 LYS A O 1
ATOM 2189 N N . VAL A 1 259 ? -1.020 -1.784 8.147 1.00 96.94 259 VAL A N 1
ATOM 2190 C CA . VAL A 1 259 ? -0.219 -2.585 9.082 1.00 96.94 259 VAL A CA 1
ATOM 2191 C C . VAL A 1 259 ? 1.197 -2.731 8.563 1.00 96.94 259 VAL A C 1
ATOM 2193 O O . VAL A 1 259 ? 1.418 -2.633 7.358 1.00 96.94 259 VAL A O 1
ATOM 2196 N N . PHE A 1 260 ? 2.162 -2.969 9.445 1.00 97.19 260 PHE A N 1
ATOM 2197 C CA . PHE A 1 260 ? 3.508 -3.300 8.987 1.00 97.19 260 PHE A CA 1
ATOM 2198 C C . PHE A 1 260 ? 3.506 -4.622 8.220 1.00 97.19 260 PHE A C 1
ATOM 2200 O O . PHE A 1 260 ? 2.889 -5.599 8.648 1.00 97.19 260 PHE A O 1
ATOM 2207 N N . HIS A 1 261 ? 4.228 -4.656 7.102 1.00 96.31 261 HIS A N 1
ATOM 2208 C CA . HIS A 1 261 ? 4.353 -5.849 6.280 1.00 96.31 261 HIS A CA 1
ATOM 2209 C C . HIS A 1 261 ? 4.906 -7.033 7.096 1.00 96.31 261 HIS A C 1
ATOM 2211 O O . HIS A 1 261 ? 5.783 -6.880 7.960 1.00 96.31 261 HIS A O 1
ATOM 2217 N N . ASP A 1 262 ? 4.353 -8.221 6.843 1.00 92.44 262 ASP A N 1
ATOM 2218 C CA . ASP A 1 262 ? 4.590 -9.443 7.620 1.00 92.44 262 ASP A CA 1
ATOM 2219 C C . ASP A 1 262 ? 4.435 -9.242 9.140 1.00 92.44 262 ASP A C 1
ATOM 2221 O O . ASP A 1 262 ? 5.267 -9.689 9.935 1.00 92.44 262 ASP A O 1
ATOM 2225 N N . SER A 1 263 ? 3.397 -8.513 9.553 1.00 93.00 263 SER A N 1
ATOM 2226 C CA . SER A 1 263 ? 2.998 -8.357 10.952 1.00 93.00 263 SER A CA 1
ATOM 2227 C C . SER A 1 263 ? 1.476 -8.184 11.085 1.00 93.00 263 SER A C 1
ATOM 2229 O O . SER A 1 263 ? 0.760 -7.978 10.104 1.00 93.00 263 SER A O 1
ATOM 2231 N N . SER A 1 264 ? 0.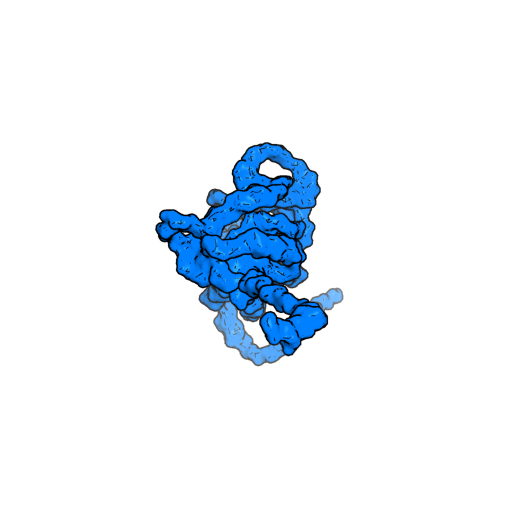981 -8.284 12.319 1.00 93.75 264 SER A N 1
ATOM 2232 C CA . SER A 1 264 ? -0.355 -7.845 12.746 1.00 93.75 264 SER A CA 1
ATOM 2233 C C . SER A 1 264 ? -0.357 -6.440 13.363 1.00 93.75 264 SER A C 1
ATOM 2235 O O . SER A 1 264 ? -1.397 -5.969 13.816 1.00 93.75 264 SER A O 1
ATOM 2237 N N . ASP A 1 265 ? 0.800 -5.785 13.416 1.00 96.25 265 ASP A N 1
ATOM 2238 C CA . ASP A 1 265 ? 0.996 -4.486 14.056 1.00 96.25 265 ASP A CA 1
ATOM 2239 C C . ASP A 1 265 ? 0.363 -3.358 13.228 1.00 96.25 265 ASP A C 1
ATOM 2241 O O . ASP A 1 265 ? 0.818 -3.037 12.124 1.00 96.25 265 ASP A O 1
ATOM 2245 N N . ILE A 1 266 ? -0.700 -2.750 13.762 1.00 97.25 266 ILE A N 1
ATOM 2246 C CA . ILE A 1 266 ? -1.499 -1.740 13.064 1.00 97.25 266 ILE A CA 1
ATOM 2247 C C . ILE A 1 266 ? -0.849 -0.360 13.197 1.00 97.25 266 ILE A C 1
ATOM 2249 O O . ILE A 1 266 ? -0.728 0.196 14.284 1.00 97.25 266 ILE A O 1
ATOM 2253 N N . ILE A 1 267 ? -0.490 0.234 12.061 1.00 96.19 267 ILE A N 1
ATOM 2254 C CA . ILE A 1 267 ? 0.107 1.570 11.975 1.00 96.19 267 ILE A CA 1
ATOM 2255 C C . ILE A 1 267 ? -0.972 2.644 12.131 1.00 96.19 267 ILE A C 1
ATOM 2257 O O . ILE A 1 267 ? -0.798 3.623 12.847 1.00 96.19 267 ILE A O 1
ATOM 2261 N N . THR A 1 268 ? -2.077 2.518 11.400 1.00 96.06 268 THR A N 1
ATOM 2262 C CA . THR A 1 268 ? -3.174 3.492 11.436 1.00 96.06 268 THR A CA 1
ATOM 2263 C C . THR A 1 268 ? -4.432 2.903 10.807 1.00 96.06 268 THR A C 1
ATOM 2265 O O . THR A 1 268 ? -4.375 1.907 10.083 1.00 96.06 268 THR A O 1
ATOM 2268 N N . MET A 1 269 ? -5.571 3.550 11.034 1.00 96.25 269 MET A N 1
ATOM 2269 C CA . MET A 1 269 ? -6.793 3.301 10.281 1.00 96.25 269 MET A CA 1
ATOM 2270 C C . MET A 1 269 ? -7.543 4.607 10.027 1.00 96.25 269 MET A C 1
ATOM 2272 O O . MET A 1 269 ? -7.454 5.540 10.818 1.00 96.25 269 MET A O 1
ATOM 2276 N N . TYR A 1 270 ? -8.241 4.716 8.904 1.00 95.44 270 TYR A N 1
ATOM 2277 C CA . TYR A 1 270 ? -9.003 5.923 8.574 1.00 95.44 270 TYR A CA 1
ATOM 2278 C C . TYR A 1 270 ? -10.040 5.639 7.481 1.00 95.44 270 TYR A C 1
ATOM 2280 O O . TYR A 1 270 ? -9.845 4.715 6.684 1.00 95.44 270 TYR A O 1
ATOM 2288 N N . PRO A 1 271 ? -11.142 6.412 7.408 1.00 96.25 271 PRO A N 1
ATOM 2289 C CA . PRO A 1 271 ? -12.106 6.291 6.319 1.00 96.25 271 PRO A CA 1
ATOM 2290 C C . PRO A 1 271 ? -11.444 6.470 4.955 1.00 96.25 271 PRO A C 1
ATOM 2292 O O . PRO A 1 271 ? -10.507 7.251 4.802 1.00 96.25 271 PRO A O 1
ATOM 2295 N N . PHE A 1 272 ? -11.937 5.747 3.959 1.00 94.06 272 PHE A N 1
ATOM 2296 C CA . PHE A 1 272 ? -11.325 5.674 2.640 1.00 94.06 272 PHE A CA 1
ATOM 2297 C C . PHE A 1 272 ? -12.391 5.676 1.544 1.00 94.06 272 PHE A C 1
ATOM 2299 O O . PHE A 1 272 ? -13.441 5.062 1.701 1.00 94.06 272 PHE A O 1
ATOM 2306 N N . ILE A 1 273 ? -12.132 6.346 0.421 1.00 91.75 273 ILE A N 1
ATOM 2307 C CA . ILE A 1 273 ? -13.030 6.384 -0.746 1.00 91.75 273 ILE A CA 1
ATOM 2308 C C . ILE A 1 273 ? -12.441 5.533 -1.865 1.00 91.75 273 ILE A C 1
ATOM 2310 O O . ILE A 1 273 ? -11.241 5.594 -2.105 1.00 91.75 273 ILE A O 1
ATOM 2314 N N . GLY A 1 274 ? -13.298 4.812 -2.592 1.00 86.75 274 GLY A N 1
ATOM 2315 C CA . GLY A 1 274 ? -12.897 4.053 -3.780 1.00 86.75 274 GLY A CA 1
ATOM 2316 C C . GLY A 1 274 ? -12.428 2.629 -3.489 1.00 86.75 274 GLY A C 1
ATOM 2317 O O . GLY A 1 274 ? -11.691 2.063 -4.283 1.00 86.75 274 GLY A O 1
ATOM 2318 N N . ALA A 1 275 ? -12.819 2.051 -2.348 1.00 89.81 275 ALA A N 1
ATOM 2319 C CA . ALA A 1 275 ? -12.539 0.648 -2.028 1.00 89.81 275 ALA A CA 1
ATOM 2320 C C . ALA A 1 275 ? -13.587 -0.338 -2.579 1.00 89.81 275 ALA A C 1
ATOM 2322 O O . ALA A 1 275 ? -13.465 -1.538 -2.372 1.00 89.81 275 ALA A O 1
ATOM 2323 N N . ASP A 1 276 ? -14.604 0.136 -3.299 1.00 90.31 276 ASP A N 1
ATOM 2324 C CA . ASP A 1 276 ? -15.666 -0.682 -3.899 1.00 90.31 276 ASP A CA 1
ATOM 2325 C C . ASP A 1 276 ? -15.177 -1.622 -5.013 1.00 90.31 276 ASP A C 1
ATOM 2327 O O . ASP A 1 276 ? -15.834 -2.616 -5.313 1.00 90.31 276 ASP A O 1
ATOM 2331 N N . THR A 1 277 ? -14.014 -1.329 -5.593 1.00 89.38 277 THR A N 1
ATOM 2332 C CA . THR A 1 277 ? -13.334 -2.168 -6.595 1.00 89.38 277 THR A CA 1
ATOM 2333 C C . THR A 1 277 ? -12.094 -2.876 -6.034 1.00 89.38 277 THR A C 1
ATOM 2335 O O . THR A 1 277 ? -11.406 -3.599 -6.755 1.00 89.38 277 THR A O 1
ATOM 2338 N N . LEU A 1 278 ? -11.824 -2.712 -4.735 1.00 92.31 278 LEU A N 1
ATOM 2339 C CA . LEU A 1 278 ? -10.716 -3.346 -4.025 1.00 92.31 278 LEU A CA 1
ATOM 2340 C C . LEU A 1 278 ? -11.208 -4.581 -3.252 1.00 92.31 278 LEU A C 1
ATOM 2342 O O . LEU A 1 278 ? -12.390 -4.666 -2.917 1.00 92.31 278 LEU A O 1
ATOM 2346 N N . PRO A 1 279 ? -10.329 -5.544 -2.927 1.00 92.56 279 PRO A N 1
ATOM 2347 C CA . PRO A 1 279 ? -10.661 -6.589 -1.967 1.00 92.56 279 PRO A CA 1
ATOM 2348 C C . PRO A 1 279 ? -10.937 -5.951 -0.603 1.00 92.56 279 PRO A C 1
ATOM 2350 O O . PRO A 1 279 ? -10.112 -5.188 -0.094 1.00 92.56 279 PRO A O 1
ATOM 2353 N N . TYR A 1 280 ? -12.097 -6.255 -0.022 1.00 94.88 280 TYR A N 1
ATOM 2354 C CA . TYR A 1 280 ? -12.499 -5.734 1.278 1.00 94.88 280 TYR A CA 1
ATOM 2355 C C . TYR A 1 280 ? -13.217 -6.786 2.122 1.00 94.88 280 TYR A C 1
ATOM 2357 O O . TYR A 1 280 ? -13.919 -7.658 1.612 1.00 94.88 280 TYR A O 1
ATOM 2365 N N . ILE A 1 281 ? -13.127 -6.614 3.439 1.00 95.69 281 ILE A N 1
ATOM 2366 C CA . ILE A 1 281 ? -13.820 -7.438 4.430 1.00 95.69 281 ILE A CA 1
ATOM 2367 C C . ILE A 1 281 ? -15.102 -6.711 4.865 1.00 95.69 281 ILE A C 1
ATOM 2369 O O . ILE A 1 281 ? -15.042 -5.612 5.421 1.00 95.69 281 ILE A O 1
ATOM 2373 N N . ASP A 1 282 ? -16.279 -7.292 4.602 1.00 95.56 282 ASP A N 1
ATOM 2374 C CA . ASP A 1 282 ? -17.565 -6.713 5.028 1.00 95.56 282 ASP A CA 1
ATOM 2375 C C . ASP A 1 282 ? -17.853 -7.041 6.498 1.00 95.56 282 ASP A C 1
ATOM 2377 O O . ASP A 1 282 ? -18.062 -8.198 6.868 1.00 95.56 282 ASP A O 1
ATOM 2381 N N . ILE A 1 283 ? -17.877 -6.003 7.335 1.00 95.88 283 ILE A N 1
ATOM 2382 C CA . ILE A 1 283 ? -18.123 -6.111 8.776 1.00 95.88 283 ILE A CA 1
ATOM 2383 C C . ILE A 1 283 ? -19.437 -5.446 9.196 1.00 95.88 283 ILE A C 1
ATOM 2385 O O . ILE A 1 283 ? -19.660 -5.187 10.381 1.00 95.88 283 ILE A O 1
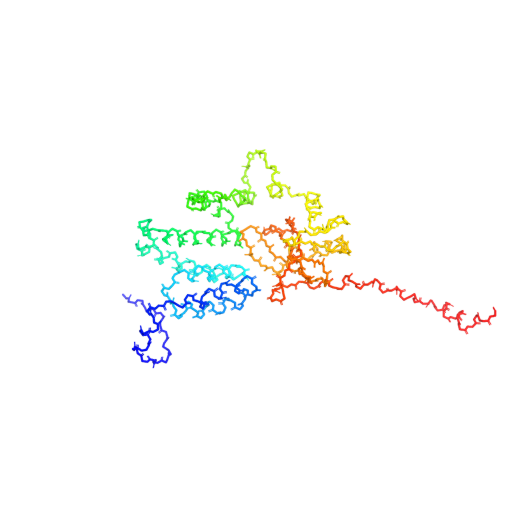ATOM 2389 N N . ASN A 1 284 ? -20.354 -5.200 8.253 1.00 95.62 284 ASN A N 1
ATOM 2390 C CA . ASN A 1 284 ? -21.667 -4.627 8.562 1.00 95.62 284 ASN A CA 1
ATOM 2391 C C . ASN A 1 284 ? -22.521 -5.510 9.484 1.00 95.62 284 ASN A C 1
ATOM 2393 O O . ASN A 1 284 ? -23.415 -4.987 10.143 1.00 95.62 284 ASN A O 1
ATOM 2397 N N . TYR A 1 285 ? -22.225 -6.808 9.615 1.00 92.88 285 TYR A N 1
ATOM 2398 C CA . TYR A 1 285 ? -22.873 -7.677 10.607 1.00 92.88 285 TYR A CA 1
ATOM 2399 C C . TYR A 1 285 ? -22.655 -7.199 12.053 1.00 92.88 285 TYR A C 1
ATOM 2401 O O . TYR A 1 285 ? -23.425 -7.547 12.945 1.00 92.88 285 TYR A O 1
ATOM 2409 N N . LEU A 1 286 ? -21.641 -6.361 12.310 1.00 92.38 286 LEU A N 1
ATOM 2410 C CA . LEU A 1 286 ? -21.453 -5.713 13.609 1.00 92.38 286 LEU A CA 1
ATOM 2411 C C . LEU A 1 286 ? -22.528 -4.655 13.912 1.00 92.38 286 LEU A C 1
ATOM 2413 O O . LEU A 1 286 ? -22.650 -4.241 15.060 1.00 92.38 286 LEU A O 1
ATOM 2417 N N . LYS A 1 287 ? -23.317 -4.218 12.926 1.00 88.06 287 LYS A N 1
ATOM 2418 C CA . LYS A 1 287 ? -24.457 -3.311 13.139 1.00 88.06 287 LYS A CA 1
ATOM 2419 C C . LYS A 1 287 ? -25.710 -4.022 13.600 1.00 88.06 287 LYS A C 1
ATOM 2421 O O . LYS A 1 287 ? -26.608 -3.371 14.126 1.00 88.06 287 LYS A O 1
ATOM 2426 N N . GLU A 1 288 ? -25.795 -5.329 13.376 1.00 79.12 288 GLU A N 1
ATOM 2427 C CA . GLU A 1 288 ? -26.890 -6.104 13.927 1.00 79.12 288 GLU A CA 1
ATOM 2428 C C . GLU A 1 288 ? -26.758 -6.023 15.452 1.00 79.12 288 GLU A C 1
ATOM 2430 O O . GLU A 1 288 ? -25.788 -6.516 16.044 1.00 79.12 288 GLU A O 1
ATOM 2435 N N . GLU A 1 289 ? -27.701 -5.316 16.085 1.00 59.06 289 GLU A N 1
ATOM 2436 C CA . GLU A 1 289 ? -27.921 -5.422 17.523 1.00 59.06 289 GLU A CA 1
ATOM 2437 C C . GLU A 1 289 ? -27.990 -6.910 17.864 1.00 59.06 289 GLU A C 1
ATOM 2439 O O . GLU A 1 289 ? -28.518 -7.705 17.075 1.00 59.06 289 GLU A O 1
ATOM 2444 N N . GLU A 1 290 ? -27.453 -7.306 19.024 1.00 53.09 290 GLU A N 1
ATOM 2445 C CA . GLU A 1 290 ? -27.730 -8.633 19.561 1.00 53.09 290 GLU A CA 1
ATOM 2446 C C . GLU A 1 290 ? -29.240 -8.840 19.467 1.00 53.09 290 GLU A C 1
ATOM 2448 O O . GLU A 1 290 ? -29.991 -8.189 20.196 1.00 53.09 290 GLU A O 1
ATOM 2453 N N . LYS A 1 291 ? -29.700 -9.701 18.540 1.00 52.03 291 LYS A N 1
ATOM 2454 C CA . LYS A 1 291 ? -31.115 -10.072 18.474 1.00 52.03 291 LYS A CA 1
ATOM 2455 C C . LYS A 1 291 ? -31.496 -10.377 19.911 1.00 52.03 291 LYS A C 1
ATOM 2457 O O . LYS A 1 291 ? -30.818 -11.237 20.491 1.00 52.03 291 LYS A O 1
ATOM 2462 N N . PRO A 1 292 ? -32.491 -9.682 20.501 1.00 49.56 292 PRO A N 1
ATOM 2463 C CA . PRO A 1 292 ? -32.826 -9.887 21.898 1.00 49.56 292 PRO A CA 1
ATOM 2464 C C . PRO A 1 292 ? -32.966 -11.385 22.049 1.00 49.56 292 PRO A C 1
ATOM 2466 O O . PRO A 1 292 ? -33.743 -11.978 21.293 1.00 49.56 292 PRO A O 1
ATOM 2469 N N . ARG A 1 293 ? -32.116 -12.006 22.889 1.00 54.97 293 ARG A N 1
ATOM 2470 C CA . ARG A 1 293 ? -32.106 -13.462 23.067 1.00 54.97 293 ARG A CA 1
ATOM 2471 C C . ARG A 1 293 ? -33.560 -13.840 23.231 1.00 54.97 293 ARG A C 1
ATOM 2473 O O . ARG A 1 293 ? -34.150 -13.478 24.248 1.00 54.97 293 ARG A O 1
ATOM 2480 N N . VAL A 1 294 ? -34.152 -14.472 22.213 1.00 57.47 294 VAL A N 1
ATOM 2481 C CA . VAL A 1 294 ? -35.563 -14.835 22.260 1.00 57.47 294 VAL A CA 1
ATOM 2482 C C . VAL A 1 294 ? -35.636 -15.744 23.462 1.00 57.47 294 VAL A C 1
ATOM 2484 O O . VAL A 1 294 ? -35.092 -16.851 23.423 1.00 57.47 294 VAL A O 1
ATOM 2487 N N . ARG A 1 295 ? -36.173 -15.231 24.574 1.00 61.66 295 ARG A N 1
ATOM 2488 C CA . ARG A 1 295 ? -36.203 -15.956 25.833 1.00 61.66 295 ARG A CA 1
ATOM 2489 C C . ARG A 1 295 ? -37.060 -17.169 25.529 1.00 61.66 295 ARG A C 1
ATOM 2491 O O . ARG A 1 295 ? -38.278 -17.052 25.403 1.00 61.66 295 ARG A O 1
ATOM 2498 N N . ARG A 1 296 ? -36.422 -18.318 25.286 1.00 67.94 296 ARG A N 1
ATOM 2499 C CA . ARG A 1 296 ? -37.130 -19.575 25.080 1.00 67.94 296 ARG A CA 1
ATOM 2500 C C . ARG A 1 296 ? -37.855 -19.815 26.389 1.00 67.94 296 ARG A C 1
ATOM 2502 O O . ARG A 1 296 ? -37.230 -20.186 27.375 1.00 67.94 296 ARG A O 1
ATOM 2509 N N . LEU A 1 297 ? -39.154 -19.529 26.387 1.00 74.06 297 LEU A N 1
ATOM 2510 C CA . LEU A 1 297 ? -40.031 -19.818 27.509 1.00 74.06 297 LEU A CA 1
ATOM 2511 C C . LEU A 1 297 ? -39.809 -21.283 27.879 1.00 74.06 297 LEU A C 1
ATOM 2513 O O . LEU A 1 297 ? -39.874 -22.160 27.001 1.00 74.06 297 LEU A O 1
ATOM 2517 N N . SER A 1 298 ? -39.503 -21.539 29.149 1.00 77.88 298 SER A N 1
ATOM 2518 C CA . SER A 1 298 ? -39.427 -22.907 29.649 1.00 77.88 298 SER A CA 1
ATOM 2519 C C . SER A 1 298 ? -40.786 -23.591 29.450 1.00 77.88 298 SER A C 1
ATOM 2521 O O . SER A 1 298 ? -41.805 -22.933 29.221 1.00 77.88 298 SER A O 1
ATOM 2523 N N . GLN A 1 299 ? -40.842 -24.924 29.512 1.00 77.06 299 GLN A N 1
ATOM 2524 C CA . GLN A 1 299 ? -42.136 -25.619 29.436 1.00 77.06 299 GLN A CA 1
ATOM 2525 C C . GLN A 1 299 ? -43.108 -25.135 30.525 1.00 77.06 299 GLN A C 1
ATOM 2527 O O . GLN A 1 299 ? -44.303 -25.031 30.262 1.00 77.06 299 GLN A O 1
ATOM 2532 N N . ILE A 1 300 ? -42.580 -24.759 31.695 1.00 76.31 300 ILE A N 1
ATOM 2533 C CA . ILE A 1 300 ? -43.340 -24.194 32.813 1.00 76.31 300 ILE A CA 1
ATOM 2534 C C . ILE A 1 300 ? -43.853 -22.793 32.464 1.00 76.31 300 ILE A C 1
ATOM 2536 O O . ILE A 1 300 ? -45.032 -22.516 32.661 1.00 76.31 300 ILE A O 1
ATOM 2540 N N . ASP A 1 301 ? -43.027 -21.933 31.865 1.00 79.56 301 ASP A N 1
ATOM 2541 C CA . ASP A 1 301 ? -43.467 -20.594 31.445 1.00 79.56 301 ASP A CA 1
ATOM 2542 C C . ASP A 1 301 ? -44.545 -20.670 30.354 1.00 79.56 301 ASP A C 1
ATOM 2544 O O . ASP A 1 301 ? -45.532 -19.938 30.396 1.00 79.56 301 ASP A O 1
ATOM 2548 N N . LYS A 1 302 ? -44.404 -21.604 29.403 1.00 84.25 302 LYS A N 1
ATOM 2549 C CA . LYS A 1 302 ? -45.426 -21.873 28.376 1.00 84.25 302 LYS A CA 1
ATOM 2550 C C . LYS A 1 302 ? -46.718 -22.410 28.989 1.00 84.25 302 LYS A C 1
ATOM 2552 O O . LYS A 1 302 ? -47.797 -22.060 28.520 1.00 84.25 302 LYS A O 1
ATOM 2557 N N . PHE A 1 303 ? -46.620 -23.255 30.015 1.00 80.38 303 PHE A N 1
ATOM 2558 C CA . PHE A 1 303 ? -47.773 -23.778 30.745 1.00 80.38 303 PHE A CA 1
ATOM 2559 C C . PHE A 1 303 ? -48.495 -22.659 31.509 1.00 80.38 303 PHE A C 1
ATOM 2561 O O . PHE A 1 303 ? -49.697 -22.471 31.330 1.00 80.38 303 PHE A O 1
ATOM 2568 N N . ASN A 1 304 ? -47.757 -21.847 32.266 1.00 82.69 304 ASN A N 1
ATOM 2569 C CA . ASN A 1 304 ? -48.300 -20.727 33.035 1.00 82.69 304 ASN A CA 1
ATOM 2570 C C . ASN A 1 304 ? -48.908 -19.645 32.136 1.00 82.69 304 ASN A C 1
ATOM 2572 O O . ASN A 1 304 ? -49.951 -19.095 32.460 1.00 82.69 304 ASN A O 1
ATOM 2576 N N . GLN A 1 305 ? -48.333 -19.374 30.968 1.00 80.56 305 GLN A N 1
ATOM 2577 C CA . GLN A 1 305 ? -48.920 -18.423 30.023 1.00 80.56 305 GLN A CA 1
ATOM 2578 C C . GLN A 1 305 ? -50.226 -18.944 29.393 1.00 80.56 305 GLN A C 1
ATOM 2580 O O . GLN A 1 305 ? -51.111 -18.160 29.053 1.00 80.56 305 GLN A O 1
ATOM 2585 N N . ARG A 1 306 ? -50.354 -20.268 29.233 1.00 78.38 306 ARG A N 1
ATOM 2586 C CA . ARG A 1 306 ? -51.510 -20.914 28.592 1.00 78.38 306 ARG A CA 1
ATOM 2587 C C . ARG A 1 306 ? -52.662 -21.181 29.561 1.00 78.38 306 ARG A C 1
ATOM 2589 O O . ARG A 1 306 ? -53.811 -21.176 29.131 1.00 78.38 306 ARG A O 1
ATOM 2596 N N . TYR A 1 307 ? -52.360 -21.387 30.842 1.00 77.38 307 TYR A N 1
ATOM 2597 C CA . TYR A 1 307 ? -53.339 -21.797 31.857 1.00 77.38 307 TYR A CA 1
ATOM 2598 C C . TYR A 1 307 ? -53.389 -20.886 33.094 1.00 77.38 307 TYR A C 1
ATOM 2600 O O . TYR A 1 307 ? -54.304 -21.006 33.900 1.00 77.38 307 TYR A O 1
ATOM 2608 N N . GLY A 1 308 ? -52.455 -19.946 33.238 1.00 60.66 308 GLY A N 1
ATOM 2609 C CA . GLY A 1 308 ? -52.349 -19.015 34.365 1.00 60.66 308 GLY A CA 1
ATOM 2610 C C . GLY A 1 308 ? -53.059 -17.680 34.147 1.00 60.66 308 GLY A C 1
ATOM 2611 O O . GLY A 1 308 ? -52.533 -16.643 34.536 1.00 60.66 308 GLY A O 1
ATOM 2612 N N . LYS A 1 309 ? -54.247 -17.678 33.529 1.00 52.56 309 LYS A N 1
ATOM 2613 C CA . LYS A 1 309 ? -55.186 -16.558 33.692 1.00 52.56 309 LYS A CA 1
ATOM 2614 C C . LYS A 1 309 ? -56.126 -16.859 34.858 1.00 52.56 309 LYS A C 1
ATOM 2616 O O . LYS A 1 309 ? -57.172 -17.474 34.654 1.00 52.56 309 LYS A O 1
ATOM 2621 N N . LYS A 1 310 ? -55.750 -16.385 36.045 1.00 47.09 310 LYS A N 1
ATOM 2622 C CA . LYS A 1 310 ? -56.647 -15.760 37.023 1.00 47.09 310 LYS A CA 1
ATOM 2623 C C . LYS A 1 310 ? -55.896 -14.648 37.732 1.00 47.09 310 LYS A C 1
ATOM 2625 O O . LYS A 1 310 ? -54.759 -14.924 38.166 1.00 47.09 310 LYS A O 1
#